Protein AF-0000000070597079 (afdb_homodimer)

Secondary structure (DSSP, 8-state):
------------------------------TT-EEEEEEEE-TTSPPPS--EEEEETTSBHHHHHHHHHHHHT--TTS--EEEEEEEE---TTSBHHHHHHHH-BTTBEEEEEESS----/------------------------------TT-EEEEEEEE-TTSPPPS--EEEEETTSBHHHHHHHHHHHHT--TTS--EEEEEEEE---TTSBHHHHHHHH-BTTBEEEEEESS----

Structure (mmCIF, N/CA/C/O backbone):
data_AF-0000000070597079-model_v1
#
loop_
_entity.id
_entity.type
_entity.pdbx_description
1 polymer 'Ubiquitin-like protein ATG12'
#
loop_
_atom_site.group_PDB
_atom_site.id
_atom_site.type_symbol
_atom_site.label_atom_id
_atom_site.label_alt_id
_atom_site.label_comp_id
_atom_site.label_asym_id
_atom_site.label_entity_id
_atom_site.label_seq_id
_atom_site.pdbx_PDB_ins_code
_atom_site.Cartn_x
_atom_site.Cartn_y
_atom_site.Cartn_z
_atom_site.occupancy
_atom_site.B_iso_or_equiv
_atom_site.auth_seq_id
_atom_site.auth_comp_id
_atom_site.auth_asym_id
_atom_site.auth_atom_id
_atom_site.pdbx_PDB_model_num
ATOM 1 N N . MET A 1 1 ? -95.062 18.562 -13.148 1 27.64 1 MET A N 1
ATOM 2 C CA . MET A 1 1 ? -94.125 19.625 -13.445 1 27.64 1 MET A CA 1
ATOM 3 C C . MET A 1 1 ? -92.75 19.297 -12.852 1 27.64 1 MET A C 1
ATOM 5 O O . MET A 1 1 ? -92.625 18.609 -11.836 1 27.64 1 MET A O 1
ATOM 9 N N . GLU A 1 2 ? -91.562 19.781 -13.492 1 24.94 2 GLU A N 1
ATOM 10 C CA . GLU A 1 2 ? -90.25 19.578 -14.062 1 24.94 2 GLU A CA 1
ATOM 11 C C . GLU A 1 2 ? -89.188 19.922 -13.055 1 24.94 2 GLU A C 1
ATOM 13 O O . GLU A 1 2 ? -88 19.984 -13.406 1 24.94 2 GLU A O 1
ATOM 18 N N . GLY A 1 3 ? -89.5 20.359 -11.906 1 28.56 3 GLY A N 1
ATOM 19 C CA . GLY A 1 3 ? -88.438 21.203 -11.352 1 28.56 3 GLY A CA 1
ATOM 20 C C . GLY A 1 3 ? -87.188 20.453 -11.102 1 28.56 3 GLY A C 1
ATOM 21 O O . GLY A 1 3 ? -87.062 19.703 -10.125 1 28.56 3 GLY A O 1
ATOM 22 N N . GLU A 1 4 ? -86.438 20.156 -12.266 1 26.33 4 GLU A N 1
ATOM 23 C CA . GLU A 1 4 ? -85.25 19.312 -12.461 1 26.33 4 GLU A CA 1
ATOM 24 C C . GLU A 1 4 ? -84.188 19.672 -11.477 1 26.33 4 GLU A C 1
ATOM 26 O O . GLU A 1 4 ? -84.25 20.656 -10.734 1 26.33 4 GLU A O 1
ATOM 31 N N . LYS A 1 5 ? -82.875 19.828 -12.086 1 26.52 5 LYS A N 1
ATOM 32 C CA . LYS A 1 5 ? -81.625 19.141 -12.094 1 26.52 5 LYS A CA 1
ATOM 33 C C . LYS A 1 5 ? -80.562 19.969 -11.383 1 26.52 5 LYS A C 1
ATOM 35 O O . LYS A 1 5 ? -79.75 20.672 -12.031 1 26.52 5 LYS A O 1
ATOM 40 N N . GLU A 1 6 ? -80.938 20.875 -10.391 1 28.42 6 GLU A N 1
ATOM 41 C CA . GLU A 1 6 ? -79.812 21.797 -10.148 1 28.42 6 GLU A CA 1
ATOM 42 C C . GLU A 1 6 ? -78.562 21.062 -9.797 1 28.42 6 GLU A C 1
ATOM 44 O O . GLU A 1 6 ? -78.562 20.203 -8.914 1 28.42 6 GLU A O 1
ATOM 49 N N . LYS A 1 7 ? -77.625 20.922 -10.82 1 29.69 7 LYS A N 1
ATOM 50 C CA . LYS A 1 7 ? -76.25 20.391 -10.969 1 29.69 7 LYS A CA 1
ATOM 51 C C . LYS A 1 7 ? -75.312 21 -9.922 1 29.69 7 LYS A C 1
ATOM 53 O O . LYS A 1 7 ? -75.062 22.203 -9.945 1 29.69 7 LYS A O 1
ATOM 58 N N . THR A 1 8 ? -75.5 20.734 -8.609 1 29.28 8 THR A N 1
ATOM 59 C CA . THR A 1 8 ? -74.625 21.25 -7.586 1 29.28 8 THR A CA 1
ATOM 60 C C . THR A 1 8 ? -73.125 20.938 -7.934 1 29.28 8 THR A C 1
ATOM 62 O O . THR A 1 8 ? -72.812 19.781 -8.164 1 29.28 8 THR A O 1
ATOM 65 N N . ALA A 1 9 ? -72.438 21.844 -8.719 1 31.06 9 ALA A N 1
ATOM 66 C CA . ALA A 1 9 ? -71.062 21.938 -9.109 1 31.06 9 ALA A CA 1
ATOM 67 C C . ALA A 1 9 ? -70.125 21.703 -7.91 1 31.06 9 ALA A C 1
ATOM 69 O O . ALA A 1 9 ? -70.188 22.438 -6.926 1 31.06 9 ALA A O 1
ATOM 70 N N . THR A 1 10 ? -70 20.375 -7.512 1 32.56 10 THR A N 1
ATOM 71 C CA . THR A 1 10 ? -69.062 19.906 -6.484 1 32.56 10 THR A CA 1
ATOM 72 C C . THR A 1 10 ? -67.688 20.531 -6.66 1 32.56 10 THR A C 1
ATOM 74 O O . THR A 1 10 ? -67.188 20.672 -7.785 1 32.56 10 THR A O 1
ATOM 77 N N . SER A 1 11 ? -67.375 21.625 -5.82 1 30.61 11 SER A N 1
ATOM 78 C CA . SER A 1 11 ? -66.125 22.391 -5.578 1 30.61 11 SER A CA 1
ATOM 79 C C . SER A 1 11 ? -64.938 21.469 -5.484 1 30.61 11 SER A C 1
ATOM 81 O O . SER A 1 11 ? -64.938 20.531 -4.68 1 30.61 11 SER A O 1
ATOM 83 N N . GLN A 1 12 ? -64.375 21.094 -6.707 1 30.73 12 GLN A N 1
ATOM 84 C CA . GLN A 1 12 ? -63.094 20.391 -6.879 1 30.73 12 GLN A CA 1
ATOM 85 C C . GLN A 1 12 ? -62.031 20.969 -5.973 1 30.73 12 GLN A C 1
ATOM 87 O O . GLN A 1 12 ? -61.719 22.156 -6.047 1 30.73 12 GLN A O 1
ATOM 92 N N . GLU A 1 13 ? -62.062 20.641 -4.633 1 28.98 13 GLU A N 1
ATOM 93 C CA . GLU A 1 13 ? -60.938 20.891 -3.719 1 28.98 13 GLU A CA 1
ATOM 94 C C . GLU A 1 13 ? -59.594 20.547 -4.367 1 28.98 13 GLU A C 1
ATOM 96 O O . GLU A 1 13 ? -59.438 19.453 -4.883 1 28.98 13 GLU A O 1
ATOM 101 N N . ASN A 1 14 ? -59 21.578 -5.012 1 30.12 14 ASN A N 1
ATOM 102 C CA . ASN A 1 14 ? -57.656 21.609 -5.562 1 30.12 14 ASN A CA 1
ATOM 103 C C . ASN A 1 14 ? -56.625 21 -4.594 1 30.12 14 ASN A C 1
ATOM 105 O O . ASN A 1 14 ? -56.469 21.5 -3.482 1 30.12 14 ASN A O 1
ATOM 109 N N . ALA A 1 15 ? -56.406 19.672 -4.566 1 29.89 15 ALA A N 1
ATOM 110 C CA . ALA A 1 15 ? -55.312 18.938 -3.975 1 29.89 15 ALA A CA 1
ATOM 111 C C . ALA A 1 15 ? -53.969 19.625 -4.246 1 29.89 15 ALA A C 1
ATOM 113 O O . ALA A 1 15 ? -53.5 19.672 -5.387 1 29.89 15 ALA A O 1
ATOM 114 N N . SER A 1 16 ? -53.875 20.938 -3.781 1 32.44 16 SER A N 1
ATOM 115 C CA . SER A 1 16 ? -52.531 21.562 -3.865 1 32.44 16 SER A CA 1
ATOM 116 C C . SER A 1 16 ? -51.438 20.609 -3.391 1 32.44 16 SER A C 1
ATOM 118 O O . SER A 1 16 ? -51.469 20.156 -2.244 1 32.44 16 SER A O 1
ATOM 120 N N . GLU A 1 17 ? -51.125 19.562 -4.207 1 34.22 17 GLU A N 1
ATOM 121 C CA . GLU A 1 17 ? -49.938 18.75 -4.035 1 34.22 17 GLU A CA 1
ATOM 122 C C . GLU A 1 17 ? -48.719 19.594 -3.625 1 34.22 17 GLU A C 1
ATOM 124 O O . GLU A 1 17 ? -48.344 20.516 -4.344 1 34.22 17 GLU A O 1
ATOM 129 N N . THR A 1 18 ? -48.594 19.953 -2.326 1 33.28 18 THR A N 1
ATOM 130 C CA . THR A 1 18 ? -47.406 20.5 -1.724 1 33.28 18 THR A CA 1
ATOM 131 C C . THR A 1 18 ? -46.156 19.797 -2.24 1 33.28 18 THR A C 1
ATOM 133 O O . THR A 1 18 ? -46.031 18.578 -2.096 1 33.28 18 THR A O 1
ATOM 136 N N . GLN A 1 19 ? -45.594 20.203 -3.447 1 36.75 19 GLN A N 1
ATOM 137 C CA . GLN A 1 19 ? -44.281 19.812 -3.91 1 36.75 19 GLN A CA 1
ATOM 138 C C . GLN A 1 19 ? -43.25 19.891 -2.779 1 36.75 19 GLN A C 1
ATOM 140 O O . GLN A 1 19 ? -43.062 20.953 -2.166 1 36.75 19 GLN A O 1
ATOM 145 N N . GLU A 1 20 ? -43.188 18.984 -1.855 1 33.16 20 GLU A N 1
ATOM 146 C CA . GLU A 1 20 ? -42.031 18.859 -0.99 1 33.16 20 GLU A CA 1
ATOM 147 C C . GLU A 1 20 ? -40.719 19.031 -1.776 1 33.16 20 GLU A C 1
ATOM 149 O O . GLU A 1 20 ? -40.438 18.281 -2.719 1 33.16 20 GLU A O 1
ATOM 154 N N . ASN A 1 21 ? -40.344 20.312 -2.094 1 36.75 21 ASN A N 1
ATOM 155 C CA . ASN A 1 21 ? -38.969 20.625 -2.502 1 36.75 21 ASN A CA 1
ATOM 156 C C . ASN A 1 21 ? -37.938 19.875 -1.654 1 36.75 21 ASN A C 1
ATOM 158 O O . ASN A 1 21 ? -37.812 20.141 -0.458 1 36.75 21 ASN A O 1
ATOM 162 N N . GLN A 1 22 ? -37.844 18.594 -1.769 1 35.31 22 GLN A N 1
ATOM 163 C CA . GLN A 1 22 ? -36.656 17.953 -1.245 1 35.31 22 GLN A CA 1
ATOM 164 C C . GLN A 1 22 ? -35.406 18.797 -1.554 1 35.31 22 GLN A C 1
ATOM 166 O O . GLN A 1 22 ? -35.125 19.078 -2.719 1 35.31 22 GLN A O 1
ATOM 171 N N . GLU A 1 23 ? -35.156 19.906 -0.867 1 36.62 23 GLU A N 1
ATOM 172 C CA . GLU A 1 23 ? -33.812 20.484 -0.838 1 36.62 23 GLU A CA 1
ATOM 173 C C . GLU A 1 23 ? -32.75 19.406 -0.911 1 36.62 23 GLU A C 1
ATOM 175 O O . GLU A 1 23 ? -32.656 18.562 -0.02 1 36.62 23 GLU A O 1
ATOM 180 N N . GLN A 1 24 ? -32.562 18.766 -1.968 1 38.62 24 GLN A N 1
ATOM 181 C CA . GLN A 1 24 ? -31.266 18.125 -2.154 1 38.62 24 GLN A CA 1
ATOM 182 C C . GLN A 1 24 ? -30.156 19.016 -1.619 1 38.62 24 GLN A C 1
ATOM 184 O O . GLN A 1 24 ? -29.969 20.141 -2.084 1 38.62 24 GLN A O 1
ATOM 189 N N . GLU A 1 25 ? -29.969 19.172 -0.308 1 37.38 25 GLU A N 1
ATOM 190 C CA . GLU A 1 25 ? -28.703 19.734 0.16 1 37.38 25 GLU A CA 1
ATOM 191 C C . GLU A 1 25 ? -27.562 19.422 -0.816 1 37.38 25 GLU A C 1
ATOM 193 O O . GLU A 1 25 ? -27.188 18.266 -0.996 1 37.38 25 GLU A O 1
ATOM 198 N N . ASN A 1 26 ? -27.547 19.953 -1.962 1 42.16 26 ASN A N 1
ATOM 199 C CA . ASN A 1 26 ? -26.312 20.078 -2.717 1 42.16 26 ASN A CA 1
ATOM 200 C C . ASN A 1 26 ? -25.109 20.234 -1.792 1 42.16 26 ASN A C 1
ATOM 202 O O . ASN A 1 26 ? -24.953 21.25 -1.114 1 42.16 26 ASN A O 1
ATOM 206 N N . LYS A 1 27 ? -24.781 19.266 -0.953 1 43.62 27 LYS A N 1
ATOM 207 C CA . LYS A 1 27 ? -23.453 19.219 -0.333 1 43.62 27 LYS A CA 1
ATOM 208 C C . LYS A 1 27 ? -22.391 19.797 -1.262 1 43.62 27 LYS A C 1
ATOM 210 O O . LYS A 1 27 ? -21.906 19.109 -2.164 1 43.62 27 LYS A O 1
ATOM 215 N N . HIS A 1 28 ? -22.625 20.875 -1.844 1 47.06 28 HIS A N 1
ATOM 216 C CA . HIS A 1 28 ? -21.453 21.594 -2.326 1 47.06 28 HIS A CA 1
ATOM 217 C C . HIS A 1 28 ? -20.297 21.531 -1.321 1 47.06 28 HIS A C 1
ATOM 219 O O . HIS A 1 28 ? -20.438 21.984 -0.183 1 47.06 28 HIS A O 1
ATOM 225 N N . THR A 1 29 ? -19.609 20.406 -1.193 1 54.25 29 THR A N 1
ATOM 226 C CA . THR A 1 29 ? -18.406 20.344 -0.389 1 54.25 29 THR A CA 1
ATOM 227 C C . THR A 1 29 ? -17.656 21.672 -0.417 1 54.25 29 THR A C 1
ATOM 229 O O . THR A 1 29 ? -17.172 22.094 -1.468 1 54.25 29 THR A O 1
ATOM 232 N N . SER A 1 30 ? -18.109 22.625 0.38 1 59.19 30 SER A N 1
ATOM 233 C CA . SER A 1 30 ? -17.484 23.938 0.557 1 59.19 30 SER A CA 1
ATOM 234 C C . SER A 1 30 ? -15.992 23.812 0.816 1 59.19 30 SER A C 1
ATOM 236 O O . SER A 1 30 ? -15.523 22.781 1.315 1 59.19 30 SER A O 1
ATOM 238 N N . ALA A 1 31 ? -15.203 24.656 0.152 1 62.91 31 ALA A N 1
ATOM 239 C CA . ALA A 1 31 ? -13.766 24.797 0.338 1 62.91 31 ALA A CA 1
ATOM 240 C C . ALA A 1 31 ? -13.391 24.719 1.815 1 62.91 31 ALA A C 1
ATOM 242 O O . ALA A 1 31 ? -12.266 24.344 2.156 1 62.91 31 ALA A O 1
ATOM 243 N N . LYS A 1 32 ? -14.422 24.828 2.617 1 77.38 32 LYS A N 1
ATOM 244 C CA . LYS A 1 32 ? -14.102 24.875 4.043 1 77.38 32 LYS A CA 1
ATOM 245 C C . LYS A 1 32 ? -14.367 23.531 4.711 1 77.38 32 LYS A C 1
ATOM 247 O O . LYS A 1 32 ? -14.148 23.375 5.914 1 77.38 32 LYS A O 1
ATOM 252 N N . GLN A 1 33 ? -14.812 22.547 3.93 1 90 33 GLN A N 1
ATOM 253 C CA . GLN A 1 33 ? -15.125 21.266 4.551 1 90 33 GLN A CA 1
ATOM 254 C C . GLN A 1 33 ? -13.852 20.531 4.941 1 90 33 GLN A C 1
ATOM 256 O O . GLN A 1 33 ? -12.906 20.438 4.148 1 90 33 GLN A O 1
ATOM 261 N N . LYS A 1 34 ? -13.8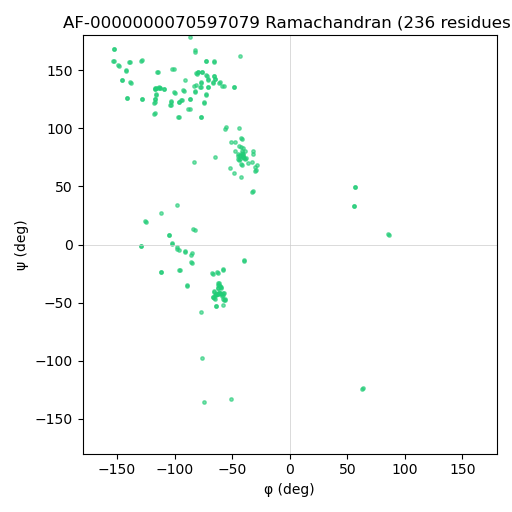12 20.078 6.254 1 97.81 34 LYS A N 1
ATOM 262 C CA . LYS A 1 34 ? -12.664 19.328 6.754 1 97.81 34 LYS A CA 1
ATOM 263 C C . LYS A 1 34 ? -12.75 17.859 6.348 1 97.81 34 LYS A C 1
ATOM 265 O O . LYS A 1 34 ? -13.844 17.344 6.113 1 97.81 34 LYS A O 1
ATOM 270 N N . ILE A 1 35 ? -11.695 17.344 6.156 1 98.44 35 ILE A N 1
ATOM 271 C CA . ILE A 1 35 ? -11.523 15.93 5.805 1 98.44 35 ILE A CA 1
ATOM 272 C C . ILE A 1 35 ? -10.906 15.18 6.984 1 98.44 35 ILE A C 1
ATOM 274 O O . ILE A 1 35 ? -9.938 15.641 7.586 1 98.44 35 ILE A O 1
ATOM 278 N N . ASP A 1 36 ? -11.5 14.039 7.25 1 98.5 36 ASP A N 1
ATOM 279 C CA . ASP A 1 36 ? -10.875 13.172 8.25 1 98.5 36 ASP A CA 1
ATOM 280 C C . ASP A 1 36 ? -9.625 12.492 7.688 1 98.5 36 ASP A C 1
ATOM 282 O O . ASP A 1 36 ? -9.711 11.75 6.711 1 98.5 36 ASP A O 1
ATOM 286 N N . VAL A 1 37 ? -8.492 12.742 8.367 1 98.69 37 VAL A N 1
ATOM 287 C CA . VAL A 1 37 ? -7.215 12.156 7.965 1 98.69 37 VAL A CA 1
ATOM 288 C C . VAL A 1 37 ? -6.695 11.242 9.07 1 98.69 37 VAL A C 1
ATOM 290 O O . VAL A 1 37 ? -6.59 11.656 10.227 1 98.69 37 VAL A O 1
ATOM 293 N N . LEU A 1 38 ? -6.496 10.023 8.656 1 98.44 38 LEU A N 1
ATOM 294 C CA . LEU A 1 38 ? -5.82 9.086 9.547 1 98.44 38 LEU A CA 1
ATOM 295 C C . LEU A 1 38 ? -4.324 9.047 9.258 1 98.44 38 LEU A C 1
ATOM 297 O O . LEU A 1 38 ? -3.91 8.82 8.117 1 98.44 38 LEU A O 1
ATOM 301 N N . LEU A 1 39 ? -3.518 9.281 10.242 1 98.38 39 LEU A N 1
ATOM 302 C CA . LEU A 1 39 ? -2.064 9.258 10.109 1 98.38 39 LEU A CA 1
ATOM 303 C C . LEU A 1 39 ? -1.49 7.973 10.703 1 98.38 39 LEU A C 1
ATOM 305 O O . LEU A 1 39 ? -1.692 7.684 11.883 1 98.38 39 LEU A O 1
ATOM 309 N N . LYS A 1 40 ? -0.802 7.23 9.797 1 97.56 40 LYS A N 1
ATOM 310 C CA . LYS A 1 40 ? -0.247 5.945 10.211 1 97.56 40 LYS A CA 1
ATOM 311 C C . LYS A 1 40 ? 1.275 5.945 10.109 1 97.56 40 LYS A C 1
ATOM 313 O O . LYS A 1 40 ? 1.831 6.223 9.047 1 97.56 40 LYS A O 1
ATOM 318 N N . ALA A 1 41 ? 1.885 5.605 11.234 1 96.81 41 ALA A N 1
ATOM 319 C CA . ALA A 1 41 ? 3.338 5.453 11.227 1 96.81 41 ALA A CA 1
ATOM 320 C C . ALA A 1 41 ? 3.746 4.125 10.594 1 96.81 41 ALA A C 1
ATOM 322 O O . ALA A 1 41 ? 3.09 3.102 10.805 1 96.81 41 ALA A O 1
ATOM 323 N N . THR A 1 42 ? 4.793 4.172 9.82 1 93.38 42 THR A N 1
ATOM 324 C CA . THR A 1 42 ? 5.387 2.949 9.289 1 93.38 42 THR A CA 1
ATOM 325 C C . THR A 1 42 ? 6.887 2.916 9.555 1 93.38 42 THR A C 1
ATOM 327 O O . THR A 1 42 ? 7.492 3.945 9.859 1 93.38 42 THR A O 1
ATOM 330 N N . GLY A 1 43 ? 7.41 1.635 9.531 1 88.5 43 GLY A N 1
ATOM 331 C CA . GLY A 1 43 ? 8.836 1.509 9.773 1 88.5 43 GLY A CA 1
ATOM 332 C C . GLY A 1 43 ? 9.25 1.963 11.164 1 88.5 43 GLY A C 1
ATOM 333 O O . GLY A 1 43 ? 8.688 1.51 12.164 1 88.5 43 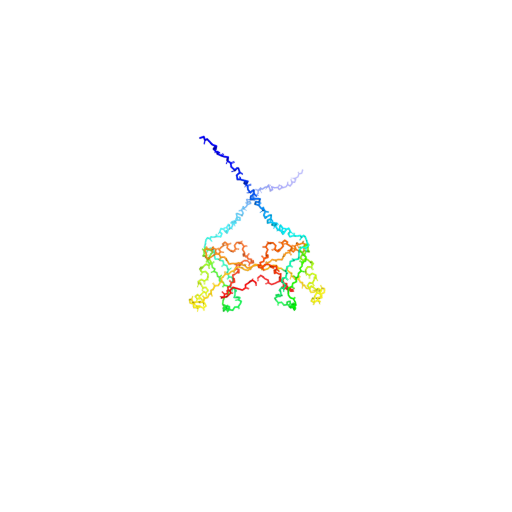GLY A O 1
ATOM 334 N N . ASP A 1 44 ? 10.258 2.992 11.125 1 90.75 44 ASP A N 1
ATOM 335 C CA . ASP A 1 44 ? 10.859 3.383 12.398 1 90.75 44 ASP A CA 1
ATOM 336 C C . ASP A 1 44 ? 10.312 4.727 12.867 1 90.75 44 ASP A C 1
ATOM 338 O O . ASP A 1 44 ? 10.828 5.312 13.828 1 90.75 44 ASP A O 1
ATOM 342 N N . ALA A 1 45 ? 9.367 5.242 12.258 1 96.12 45 ALA A N 1
ATOM 343 C CA . ALA A 1 45 ? 8.82 6.535 12.664 1 96.12 45 ALA A CA 1
ATOM 344 C C . ALA A 1 45 ? 8.062 6.422 13.977 1 96.12 45 ALA A C 1
ATOM 346 O O . ALA A 1 45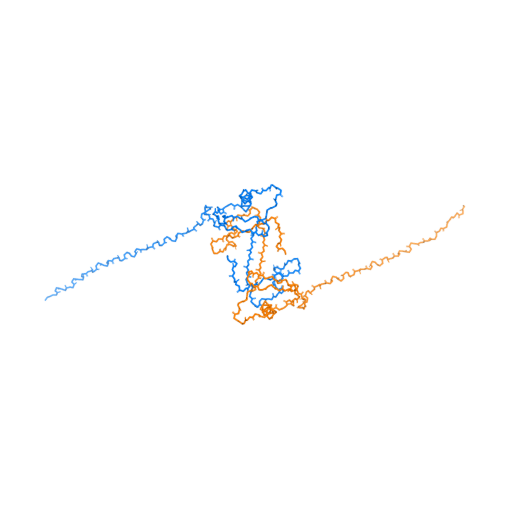 ? 7.375 5.426 14.219 1 96.12 45 ALA A O 1
ATOM 347 N N . PRO A 1 46 ? 8.172 7.426 14.852 1 97.12 46 PRO A N 1
ATOM 348 C CA . PRO A 1 46 ? 7.375 7.41 16.078 1 97.12 46 PRO A CA 1
ATOM 349 C C . PRO A 1 46 ? 5.875 7.414 15.805 1 97.12 46 PRO A C 1
ATOM 351 O O . PRO A 1 46 ? 5.406 8.148 14.93 1 97.12 46 PRO A O 1
ATOM 354 N N . ILE A 1 47 ? 5.109 6.652 16.531 1 96.94 47 ILE A N 1
ATOM 355 C CA . ILE A 1 47 ? 3.66 6.551 16.375 1 96.94 47 ILE A CA 1
ATOM 356 C C . ILE A 1 47 ? 2.98 7.703 17.109 1 96.94 47 ILE A C 1
ATOM 358 O O . ILE A 1 47 ? 3.277 7.965 18.281 1 96.94 47 ILE A O 1
ATOM 362 N N . MET A 1 48 ? 2.139 8.336 16.531 1 97.88 48 MET A N 1
ATOM 363 C CA . MET A 1 48 ? 1.341 9.391 17.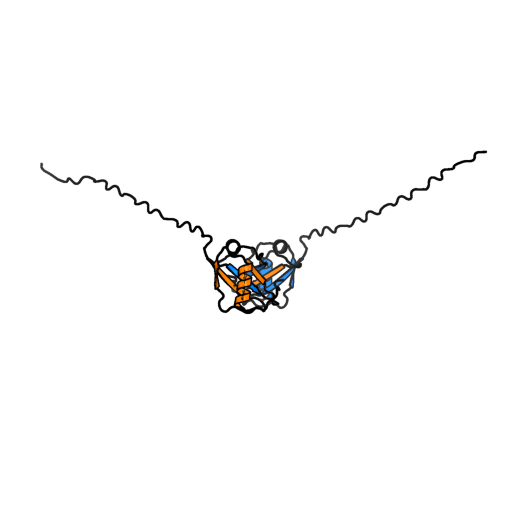141 1 97.88 48 MET A CA 1
ATOM 364 C C . MET A 1 48 ? 0.244 8.797 18.016 1 97.88 48 MET A C 1
ATOM 366 O O . MET A 1 48 ? -0.441 7.855 17.625 1 97.88 48 MET A O 1
ATOM 370 N N . LYS A 1 49 ? 0.064 9.336 19.172 1 97 49 LYS A N 1
ATOM 371 C CA . LYS A 1 49 ? -1.011 8.891 20.062 1 97 49 LYS A CA 1
ATOM 372 C C . LYS A 1 49 ? -2.379 9.172 19.438 1 97 49 LYS A C 1
ATOM 374 O O . LYS A 1 49 ? -3.242 8.297 19.406 1 97 49 LYS A O 1
ATOM 379 N N . LYS A 1 50 ? -2.576 10.406 19.047 1 97.88 50 LYS A N 1
ATOM 380 C CA . LYS A 1 50 ? -3.746 10.75 18.25 1 97.88 50 LYS A CA 1
ATOM 381 C C . LYS A 1 50 ? -3.479 10.531 16.766 1 97.88 50 LYS A C 1
ATOM 383 O O . LYS A 1 50 ? -2.549 11.117 16.203 1 97.88 50 LYS A O 1
ATOM 388 N N . LYS A 1 51 ? -4.371 9.727 16.156 1 97.88 51 LYS A N 1
ATOM 389 C CA . LYS A 1 51 ? -4.07 9.352 14.773 1 97.88 51 LYS A CA 1
ATOM 390 C C . LYS A 1 51 ? -5.062 9.984 13.805 1 97.88 51 LYS A C 1
ATOM 392 O O . LYS A 1 51 ? -4.812 10.055 12.602 1 97.88 51 LYS A O 1
ATOM 397 N N . LYS A 1 52 ? -6.211 10.328 14.242 1 98.25 52 LYS A N 1
ATOM 398 C CA . LYS A 1 52 ? -7.242 10.898 13.383 1 98.25 52 LYS A CA 1
ATOM 399 C C . LYS A 1 52 ? -7.297 12.414 13.531 1 98.25 52 LYS A C 1
ATOM 401 O O . LYS A 1 52 ? -7.367 12.938 14.648 1 98.25 52 LYS A O 1
ATOM 406 N N . TRP A 1 53 ? -7.305 13.102 12.484 1 98.62 53 TRP A N 1
ATOM 407 C CA . TRP A 1 53 ? -7.273 14.555 12.469 1 98.62 53 TRP A CA 1
ATOM 408 C C . TRP A 1 53 ? -8.234 15.109 11.414 1 98.62 53 TRP A C 1
ATOM 410 O O . TRP A 1 53 ? -8.328 14.57 10.312 1 98.62 53 TRP A O 1
ATOM 420 N N . ALA A 1 54 ? -8.922 16.141 11.688 1 98.38 54 ALA A N 1
ATOM 421 C CA . ALA A 1 54 ? -9.703 16.891 10.703 1 98.38 54 ALA A CA 1
ATOM 422 C C . ALA A 1 54 ? -8.852 17.969 10.031 1 98.38 54 ALA A C 1
ATOM 424 O O . ALA A 1 54 ? -8.406 18.906 10.688 1 98.38 54 ALA A O 1
ATOM 425 N N . VAL A 1 55 ? -8.711 17.781 8.812 1 98.69 55 VAL A N 1
ATOM 426 C CA . VAL A 1 55 ? -7.844 18.688 8.07 1 98.69 55 VAL A CA 1
ATOM 427 C C . VAL A 1 55 ? -8.656 19.453 7.027 1 98.69 55 VAL A C 1
ATOM 429 O O . VAL A 1 55 ? -9.477 18.859 6.32 1 98.69 55 VAL A O 1
ATOM 432 N N . GLU A 1 56 ? -8.43 20.75 6.98 1 98.25 56 GLU A N 1
ATOM 433 C CA . GLU A 1 56 ? -9.062 21.516 5.91 1 98.25 56 GLU A CA 1
ATOM 434 C C . GLU A 1 56 ? -8.664 20.969 4.539 1 98.25 56 GLU A C 1
ATOM 436 O O . GLU A 1 56 ? -7.48 20.781 4.262 1 98.25 56 GLU A O 1
ATOM 441 N N . GLY A 1 57 ? -9.617 20.844 3.654 1 98.25 57 GLY A N 1
ATOM 442 C CA . GLY A 1 57 ? -9.398 20.203 2.371 1 98.25 57 GLY A CA 1
ATOM 443 C C . GLY A 1 57 ? -8.461 20.969 1.461 1 98.25 57 GLY A C 1
ATOM 444 O O . GLY A 1 57 ? -7.766 20.391 0.633 1 98.25 57 GLY A O 1
ATOM 445 N N . GLU A 1 58 ? -8.398 22.266 1.684 1 98.31 58 GLU A N 1
ATOM 446 C CA . GLU A 1 58 ? -7.625 23.125 0.788 1 98.31 58 GLU A CA 1
ATOM 447 C C . GLU A 1 58 ? -6.156 23.156 1.193 1 98.31 58 GLU A C 1
ATOM 449 O O . GLU A 1 58 ? -5.316 23.672 0.454 1 98.31 58 GLU A O 1
ATOM 454 N N . LYS A 1 59 ? -5.8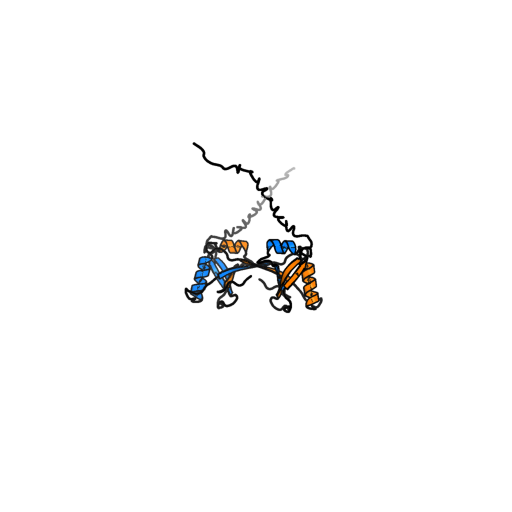12 22.594 2.266 1 98.5 59 LYS A N 1
ATOM 455 C CA . LYS A 1 59 ? -4.418 22.562 2.697 1 98.5 59 LYS A CA 1
ATOM 456 C C . LYS A 1 59 ? -3.602 21.594 1.851 1 98.5 59 LYS A C 1
ATOM 458 O O . LYS A 1 59 ? -4.121 20.562 1.396 1 98.5 59 LYS A O 1
ATOM 463 N N . PRO A 1 60 ? -2.34 21.859 1.57 1 98.88 60 PRO A N 1
ATOM 464 C CA . PRO A 1 60 ? -1.48 20.938 0.816 1 98.88 60 PRO A CA 1
ATOM 465 C C . PRO A 1 60 ? -0.881 19.844 1.688 1 98.88 60 PRO A C 1
ATOM 467 O O . PRO A 1 60 ? -0.82 19.984 2.912 1 98.88 60 PRO A O 1
ATOM 470 N N . VAL A 1 61 ? -0.323 18.797 1.069 1 98.88 61 VAL A N 1
ATOM 471 C CA . VAL A 1 61 ? 0.334 17.688 1.741 1 98.88 61 VAL A CA 1
ATOM 472 C C . VAL A 1 61 ? 1.537 18.188 2.531 1 98.88 61 VAL A C 1
ATOM 474 O O . VAL A 1 61 ? 1.835 17.688 3.615 1 98.88 61 VAL A O 1
ATOM 477 N N . GLY A 1 62 ? 2.193 19.188 1.997 1 98.81 62 GLY A N 1
ATOM 478 C CA . GLY A 1 62 ? 3.324 19.766 2.707 1 98.81 62 GLY A CA 1
ATOM 479 C C . GLY A 1 62 ? 2.953 20.328 4.066 1 98.81 62 GLY A C 1
ATOM 480 O O . GLY A 1 62 ? 3.758 20.281 5 1 98.81 62 GLY A O 1
ATOM 481 N N . TRP A 1 63 ? 1.775 20.906 4.164 1 98.81 63 TRP A N 1
ATOM 482 C CA . TRP A 1 63 ? 1.295 21.391 5.453 1 98.81 63 TRP A CA 1
ATOM 483 C C . TRP A 1 63 ? 1.152 20.25 6.449 1 98.81 63 TRP A C 1
ATOM 485 O O . TRP A 1 63 ? 1.519 20.391 7.621 1 98.81 63 TRP A O 1
ATOM 495 N N . VAL A 1 64 ? 0.638 19.125 5.98 1 98.88 64 VAL A N 1
ATOM 496 C CA . VAL A 1 64 ? 0.485 17.953 6.84 1 98.88 64 VAL A CA 1
ATOM 497 C C . VAL A 1 64 ? 1.857 17.453 7.289 1 98.88 64 VAL A C 1
ATOM 499 O O . VAL A 1 64 ? 2.045 17.109 8.453 1 98.88 64 VAL A O 1
ATOM 502 N N . ALA A 1 65 ? 2.771 17.406 6.402 1 98.75 65 ALA A N 1
ATOM 503 C CA . ALA A 1 65 ? 4.121 16.969 6.738 1 98.75 65 ALA A CA 1
ATOM 504 C C . ALA A 1 65 ? 4.73 17.844 7.824 1 98.75 65 ALA A C 1
ATOM 506 O O . ALA A 1 65 ? 5.316 17.344 8.789 1 98.75 65 ALA A O 1
ATOM 507 N N . GLU A 1 66 ? 4.555 19.141 7.691 1 98.69 66 GLU A N 1
ATOM 508 C CA . GLU A 1 66 ? 5.066 20.062 8.703 1 98.69 66 GLU A CA 1
ATOM 509 C C . GLU A 1 66 ? 4.348 19.875 10.031 1 98.69 66 GLU A C 1
ATOM 511 O O . GLU A 1 66 ? 4.969 19.953 11.094 1 98.69 66 GLU A O 1
ATOM 516 N N . PHE A 1 67 ? 3.092 19.688 9.938 1 98.81 67 PHE A N 1
ATOM 517 C CA . PHE A 1 67 ? 2.297 19.422 11.133 1 98.81 67 PHE A CA 1
ATOM 518 C C . PHE A 1 67 ? 2.838 18.203 11.875 1 98.81 67 PHE A C 1
ATOM 520 O O . PHE A 1 67 ? 3.039 18.266 13.094 1 98.81 67 PHE A O 1
ATOM 527 N N . ILE A 1 68 ? 3.105 17.125 11.164 1 98.81 68 ILE A N 1
ATOM 528 C CA . ILE A 1 68 ? 3.621 15.898 11.766 1 98.81 68 ILE A CA 1
ATOM 529 C C . ILE A 1 68 ? 4.984 16.156 12.398 1 98.81 68 ILE A C 1
ATOM 531 O O . ILE A 1 68 ? 5.25 15.727 13.516 1 98.81 68 ILE A O 1
ATOM 535 N N . ARG A 1 69 ? 5.77 16.891 11.672 1 98.62 69 ARG A N 1
ATOM 536 C CA . ARG A 1 69 ? 7.094 17.234 12.188 1 98.62 69 ARG A CA 1
ATOM 537 C C . ARG A 1 69 ? 6.996 17.953 13.531 1 98.62 69 ARG A C 1
ATOM 539 O O . ARG A 1 69 ? 7.695 17.609 14.484 1 98.62 69 ARG A O 1
ATOM 546 N N . ARG A 1 70 ? 6.137 18.922 13.57 1 98.44 70 ARG A N 1
ATOM 547 C CA . ARG A 1 70 ? 5.961 19.719 14.781 1 98.44 70 ARG A CA 1
ATOM 548 C C . ARG A 1 70 ? 5.363 18.875 15.906 1 98.44 70 ARG A C 1
ATOM 550 O O . ARG A 1 70 ? 5.824 18.922 17.047 1 98.44 70 ARG A O 1
ATOM 557 N N . TYR A 1 71 ? 4.359 18.109 15.578 1 98.38 71 TYR A N 1
ATOM 558 C CA . TYR A 1 71 ? 3.648 17.297 16.562 1 98.38 71 TYR A CA 1
ATOM 559 C C . TYR A 1 71 ? 4.586 16.297 17.219 1 98.38 71 TYR A C 1
ATOM 561 O O . TYR A 1 71 ? 4.516 16.078 18.438 1 98.38 71 TYR A O 1
ATOM 569 N N . LEU A 1 72 ? 5.551 15.727 16.438 1 98.31 72 LEU A N 1
ATOM 570 C CA . LEU A 1 72 ? 6.445 14.68 16.922 1 98.31 72 LEU A CA 1
ATOM 571 C C . LEU A 1 72 ? 7.773 15.273 17.391 1 98.31 72 LEU A C 1
ATOM 573 O O . LEU A 1 72 ? 8.648 14.547 17.875 1 98.31 72 LEU A O 1
ATOM 577 N N . LYS A 1 73 ? 7.891 16.547 17.188 1 98 73 LYS A N 1
ATOM 578 C CA . LYS A 1 73 ? 9.094 17.266 17.594 1 98 73 LYS A CA 1
ATOM 579 C C . LYS A 1 73 ? 10.336 16.656 16.953 1 98 73 LYS A C 1
ATOM 581 O O . LYS A 1 73 ? 11.328 16.391 17.641 1 98 73 LYS A O 1
ATOM 586 N N . LEU A 1 74 ? 10.25 16.469 15.703 1 97.94 74 LEU A N 1
ATOM 587 C CA . LEU A 1 74 ? 11.391 15.922 14.969 1 97.94 74 LEU A CA 1
ATOM 588 C C . LEU A 1 74 ? 12.461 16.984 14.766 1 97.94 74 LEU A C 1
ATOM 590 O O . LEU A 1 74 ? 12.148 18.156 14.523 1 97.94 74 LEU A O 1
ATOM 594 N N . GLU A 1 75 ? 13.609 16.5 14.75 1 97.12 75 GLU A N 1
ATOM 595 C CA . GLU A 1 75 ? 14.719 17.406 14.469 1 97.12 75 GLU A CA 1
ATOM 596 C C . GLU A 1 75 ? 14.742 17.812 13 1 97.12 75 GLU A C 1
ATOM 598 O O . GLU A 1 75 ? 14.258 17.078 12.141 1 97.12 75 GLU A O 1
ATOM 603 N N . ALA A 1 76 ? 15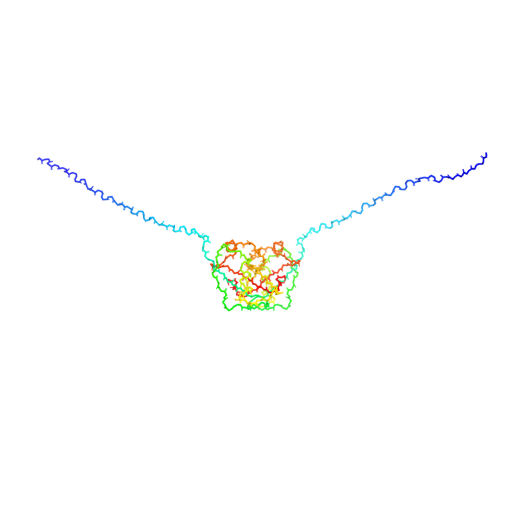.391 18.953 12.719 1 95 76 ALA A N 1
ATOM 604 C CA . ALA A 1 76 ? 15.492 19.484 11.359 1 95 76 ALA A CA 1
ATOM 605 C C . ALA A 1 76 ? 16.25 18.516 10.453 1 95 76 ALA A C 1
ATOM 607 O O . ALA A 1 76 ? 16 18.453 9.25 1 95 76 ALA A O 1
ATOM 608 N N . SER A 1 77 ? 17.109 17.672 11.078 1 96.75 77 SER A N 1
ATOM 609 C CA . SER A 1 77 ? 17.938 16.75 10.305 1 96.75 77 SER A CA 1
ATOM 610 C C . SER A 1 77 ? 17.172 15.461 9.992 1 96.75 77 SER A C 1
ATOM 612 O O . SER A 1 77 ? 17.594 14.672 9.148 1 96.75 77 SER A O 1
ATOM 614 N N . ASP A 1 78 ? 16.078 15.328 10.766 1 97 78 ASP A N 1
ATOM 615 C CA . ASP A 1 78 ? 15.305 14.117 10.523 1 97 78 ASP A CA 1
ATOM 616 C C . ASP A 1 78 ? 14.586 14.188 9.18 1 97 78 ASP A C 1
ATOM 618 O O . ASP A 1 78 ? 14.039 15.227 8.82 1 97 78 ASP A O 1
ATOM 622 N N . SER A 1 79 ? 14.656 13.086 8.445 1 96.56 79 SER A N 1
ATOM 623 C CA . SER A 1 79 ? 13.797 12.977 7.27 1 96.56 79 SER A CA 1
ATOM 624 C C . SER A 1 79 ? 12.375 12.578 7.664 1 96.56 79 SER A C 1
ATOM 626 O O . SER A 1 79 ? 12.164 11.992 8.727 1 96.56 79 SER A O 1
ATOM 628 N N . LEU A 1 80 ? 11.461 13.078 6.867 1 97.56 80 LEU A N 1
ATOM 629 C CA . LEU A 1 80 ? 10.07 12.672 7.008 1 97.56 80 LEU A CA 1
ATOM 630 C C . LEU A 1 80 ? 9.406 12.516 5.641 1 97.56 80 LEU A C 1
ATOM 632 O O . LEU A 1 80 ? 9.453 13.438 4.816 1 97.56 80 LEU A O 1
ATOM 636 N N . PHE A 1 81 ? 8.82 11.344 5.41 1 97.25 81 PHE A N 1
ATOM 637 C CA . PHE A 1 81 ? 8.102 11.031 4.18 1 97.25 81 PHE A CA 1
ATOM 638 C C . PHE A 1 81 ? 6.625 10.781 4.461 1 97.25 81 PHE A C 1
ATOM 640 O O . PHE A 1 81 ? 6.281 10.047 5.387 1 97.25 81 PHE A O 1
ATOM 647 N N . VAL A 1 82 ? 5.844 11.469 3.699 1 97.94 82 VAL A N 1
ATOM 648 C CA . VAL 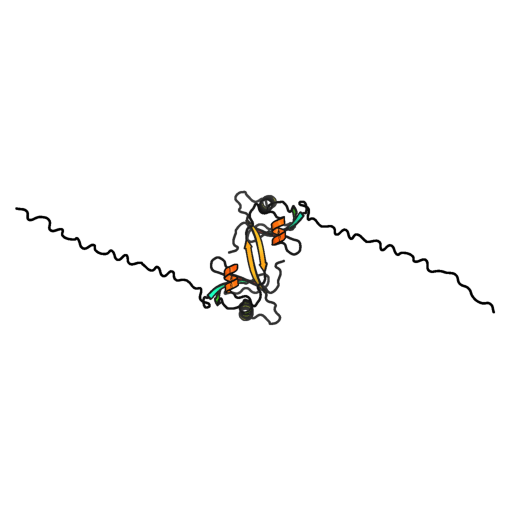A 1 82 ? 4.402 11.25 3.736 1 97.94 82 VAL A CA 1
ATOM 649 C C . VAL A 1 82 ? 3.938 10.641 2.416 1 97.94 82 VAL A C 1
ATOM 651 O O . VAL A 1 82 ? 4.324 11.102 1.341 1 97.94 82 VAL A O 1
ATOM 654 N N . TYR A 1 83 ? 3.088 9.602 2.496 1 97.44 83 TYR A N 1
ATOM 655 C CA . TYR A 1 83 ? 2.74 8.914 1.258 1 97.44 83 TYR A CA 1
ATOM 656 C C . TYR A 1 83 ? 1.365 8.266 1.362 1 97.44 83 TYR A C 1
ATOM 658 O O . TYR A 1 83 ? 0.838 8.086 2.463 1 97.44 83 TYR A O 1
ATOM 666 N N . VAL A 1 84 ? 0.746 8.008 0.262 1 97.19 84 VAL A N 1
ATOM 667 C CA . VAL A 1 84 ? -0.476 7.219 0.143 1 97.19 84 VAL A CA 1
ATOM 668 C C . VAL A 1 84 ? -0.122 5.758 -0.116 1 97.19 84 VAL A C 1
ATOM 670 O O . VAL A 1 84 ? 0.781 5.461 -0.902 1 97.19 84 VAL A O 1
ATOM 673 N N . ASN A 1 85 ? -0.69 4.898 0.559 1 94.88 85 ASN A N 1
ATOM 674 C CA . ASN A 1 85 ? -0.574 3.457 0.362 1 94.88 85 ASN A CA 1
ATOM 675 C C . ASN A 1 85 ? -1.918 2.832 -0.004 1 94.88 85 ASN A C 1
ATOM 677 O O . ASN A 1 85 ? -2.838 2.805 0.815 1 94.88 85 ASN A O 1
ATOM 681 N N . GLN A 1 86 ? -1.979 2.354 -1.188 1 91.38 86 GLN A N 1
ATOM 682 C CA . GLN A 1 86 ? -3.24 1.791 -1.663 1 91.38 86 GLN A CA 1
ATOM 683 C C . GLN A 1 86 ? -3.098 0.302 -1.965 1 91.38 86 GLN A C 1
ATOM 685 O O . GLN A 1 86 ? -2.104 -0.126 -2.555 1 91.38 86 GLN A O 1
ATOM 690 N N . SER A 1 87 ? -4.102 -0.395 -1.483 1 93.12 87 SER A N 1
ATOM 691 C CA . SER A 1 87 ? -4.168 -1.814 -1.814 1 93.12 87 SER A CA 1
ATOM 692 C C . SER A 1 87 ? -5.395 -2.129 -2.666 1 93.12 87 SER A C 1
ATOM 694 O O . SER A 1 87 ? -6.434 -1.481 -2.529 1 93.12 87 SER A O 1
ATOM 696 N N . PHE A 1 88 ? -5.258 -3.117 -3.533 1 93.75 88 PHE A N 1
ATOM 697 C CA . PHE A 1 88 ? -6.414 -3.637 -4.254 1 93.75 88 PHE A CA 1
ATOM 698 C C . PHE A 1 88 ? -6.234 -5.117 -4.566 1 93.75 88 PHE A C 1
ATOM 700 O O . PHE A 1 88 ? -5.105 -5.609 -4.652 1 93.75 88 PHE A O 1
ATOM 707 N N . ALA A 1 89 ? -7.266 -5.809 -4.723 1 96.19 89 ALA A N 1
ATOM 708 C CA . ALA A 1 89 ? -7.27 -7.219 -5.102 1 96.19 89 ALA A CA 1
ATOM 709 C C . ALA A 1 89 ? -7.477 -7.383 -6.605 1 96.19 89 ALA A C 1
ATOM 711 O O . ALA A 1 89 ? -8.555 -7.086 -7.125 1 96.19 89 ALA A O 1
ATOM 712 N N . PRO A 1 90 ? -6.395 -7.812 -7.277 1 97.69 90 PRO A N 1
ATOM 713 C CA . PRO A 1 90 ? -6.648 -8.094 -8.695 1 97.69 90 PRO A CA 1
ATOM 714 C C . PRO A 1 90 ? -7.605 -9.273 -8.891 1 97.69 90 PRO A C 1
ATOM 716 O O . PRO A 1 90 ? -7.703 -10.148 -8.031 1 97.69 90 PRO A O 1
ATOM 719 N N . SER A 1 91 ? -8.227 -9.305 -10.039 1 98.31 91 SER A N 1
ATOM 720 C CA . SER A 1 91 ? -9.094 -10.43 -10.383 1 98.31 91 SER A CA 1
ATOM 721 C C . SER A 1 91 ? -8.289 -11.719 -10.516 1 98.31 91 SER A C 1
ATOM 723 O O . SER A 1 91 ? -7.168 -11.711 -11.031 1 98.31 91 SER A O 1
ATOM 725 N N . PRO A 1 92 ? -8.883 -12.812 -10.062 1 98.5 92 PRO A N 1
ATOM 726 C CA . PRO A 1 92 ? -8.18 -14.094 -10.172 1 98.5 92 PRO A CA 1
ATOM 727 C C . PRO A 1 92 ? -7.809 -14.445 -11.609 1 98.5 92 PRO A C 1
ATOM 729 O O . PRO A 1 92 ? -6.91 -15.258 -11.836 1 98.5 92 PRO A O 1
ATOM 732 N N . ASP A 1 93 ? -8.492 -13.852 -12.617 1 98.75 93 ASP A N 1
ATOM 733 C CA . ASP A 1 93 ? -8.227 -14.164 -14.016 1 98.75 93 ASP A CA 1
ATOM 734 C C . ASP A 1 93 ? -7.176 -13.227 -14.602 1 98.75 93 ASP A C 1
ATOM 736 O O . ASP A 1 93 ? -6.746 -13.398 -15.742 1 98.75 93 ASP A O 1
ATOM 740 N N . GLN A 1 94 ? -6.762 -12.25 -13.875 1 98.62 94 GLN A N 1
ATOM 741 C CA . GLN A 1 94 ? -5.766 -11.305 -14.375 1 98.62 94 GLN A CA 1
ATOM 742 C C . GLN A 1 94 ? -4.414 -11.992 -14.57 1 98.62 94 GLN A C 1
ATOM 744 O O . GLN A 1 94 ? -3.965 -12.75 -13.711 1 98.62 94 GLN A O 1
ATOM 749 N N . ILE A 1 95 ? -3.785 -11.641 -15.633 1 98.75 95 ILE A N 1
ATOM 750 C CA . ILE A 1 95 ? -2.52 -12.242 -16.047 1 98.75 95 ILE A CA 1
ATOM 751 C C . ILE A 1 95 ? -1.366 -11.57 -15.297 1 98.75 95 ILE A C 1
ATOM 753 O O . ILE A 1 95 ? -1.312 -10.344 -15.211 1 98.75 95 ILE A O 1
ATOM 757 N N . ILE A 1 96 ? -0.357 -12.344 -14.766 1 98.81 96 ILE A N 1
ATOM 758 C CA . ILE A 1 96 ? 0.754 -11.867 -13.953 1 98.81 96 ILE A CA 1
ATOM 759 C C . ILE A 1 96 ? 1.568 -10.836 -14.742 1 98.81 96 ILE A C 1
ATOM 761 O O . ILE A 1 96 ? 1.973 -9.805 -14.195 1 98.81 96 ILE A O 1
ATOM 765 N N . ARG A 1 97 ? 1.799 -11.125 -16 1 98.38 97 ARG A N 1
ATOM 766 C CA . ARG A 1 97 ? 2.572 -10.203 -16.828 1 98.38 97 ARG A CA 1
ATOM 767 C C . ARG A 1 97 ? 1.936 -8.82 -16.844 1 98.38 97 ARG A C 1
ATOM 769 O O . ARG A 1 97 ? 2.635 -7.805 -16.75 1 98.38 97 ARG A O 1
ATOM 776 N N . ASN A 1 98 ? 0.596 -8.797 -16.953 1 98.12 98 ASN A N 1
ATOM 777 C CA . ASN A 1 98 ? -0.092 -7.508 -16.969 1 98.12 98 ASN A CA 1
ATOM 778 C C . ASN A 1 98 ? 0.089 -6.766 -15.641 1 98.12 98 ASN A C 1
ATOM 780 O O . ASN A 1 98 ? 0.321 -5.555 -15.633 1 98.12 98 ASN A O 1
ATOM 784 N N . LEU A 1 99 ? -0.032 -7.52 -14.516 1 98.38 99 LEU A N 1
ATOM 785 C CA . LEU A 1 99 ? 0.183 -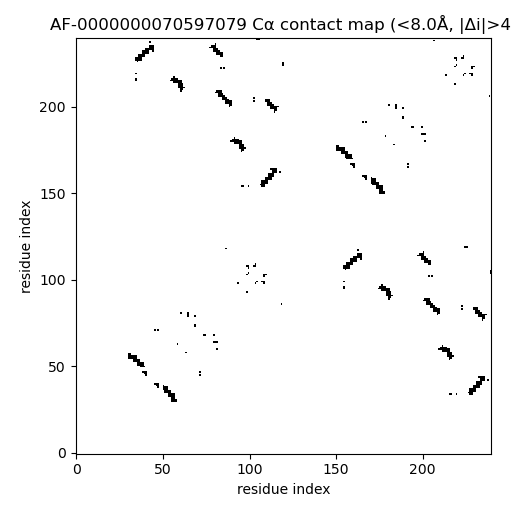6.898 -13.219 1 98.38 99 LEU A CA 1
ATOM 786 C C . LEU A 1 99 ? 1.607 -6.371 -13.094 1 98.38 99 LEU A C 1
ATOM 788 O O . LEU A 1 99 ? 1.824 -5.27 -12.578 1 98.38 99 LEU A O 1
ATOM 792 N N . TYR A 1 100 ? 2.545 -7.082 -13.633 1 97.88 100 TYR A N 1
ATOM 793 C CA . TYR A 1 100 ? 3.943 -6.672 -13.594 1 97.88 100 TYR A CA 1
ATOM 794 C C . TYR A 1 100 ? 4.156 -5.387 -14.383 1 97.88 100 TYR A C 1
ATOM 796 O O . TYR A 1 100 ? 4.859 -4.48 -13.93 1 97.88 100 TYR A O 1
ATOM 804 N N . GLU A 1 101 ? 3.623 -5.332 -15.539 1 97.31 101 GLU A N 1
ATOM 805 C CA . GLU A 1 101 ? 3.787 -4.16 -16.391 1 97.31 101 GLU A CA 1
ATOM 806 C C . GLU A 1 101 ? 3.191 -2.914 -15.742 1 97.31 101 GLU A C 1
ATOM 808 O O . GLU A 1 101 ? 3.684 -1.803 -15.953 1 97.31 101 GLU A O 1
ATOM 813 N N . CYS A 1 102 ? 2.109 -2.986 -14.961 1 95.62 102 CYS A N 1
ATOM 814 C CA . CYS A 1 102 ? 1.439 -1.849 -14.344 1 95.62 102 CYS A CA 1
ATOM 815 C C . CYS A 1 102 ? 2.039 -1.537 -12.977 1 95.62 102 CYS A C 1
ATOM 817 O O . CYS A 1 102 ? 2.201 -0.37 -12.617 1 95.62 102 CYS A O 1
ATOM 819 N N . PHE A 1 103 ? 2.441 -2.568 -12.266 1 95.44 103 PHE A N 1
ATOM 820 C CA . PHE A 1 103 ? 2.729 -2.354 -10.852 1 95.44 103 PHE A CA 1
ATOM 821 C C . PHE A 1 103 ? 4.105 -2.898 -10.492 1 95.44 103 PHE A C 1
ATOM 823 O O . PHE A 1 103 ? 4.531 -2.807 -9.344 1 95.44 103 PHE A O 1
ATOM 830 N N . GLY A 1 104 ? 4.75 -3.445 -11.375 1 95.94 104 GLY A N 1
ATOM 831 C CA . GLY A 1 104 ? 6.102 -3.91 -11.102 1 95.94 104 GLY A CA 1
ATOM 832 C C . GLY A 1 104 ? 7.074 -2.781 -10.82 1 95.94 104 GLY A C 1
ATOM 833 O O . GLY A 1 104 ? 6.938 -1.685 -11.367 1 95.94 104 GLY A O 1
ATOM 834 N N . SER A 1 105 ? 7.973 -3.045 -9.961 1 91.44 105 SER A N 1
ATOM 835 C CA . SER A 1 105 ? 9.008 -2.072 -9.625 1 91.44 105 SER A CA 1
ATOM 836 C C . SER A 1 105 ? 10.336 -2.76 -9.312 1 91.44 105 SER A C 1
ATOM 838 O O . SER A 1 105 ? 10.359 -3.82 -8.688 1 91.44 105 SER A O 1
ATOM 840 N N . ASP A 1 106 ? 11.43 -2.117 -9.766 1 92.31 106 ASP A N 1
ATOM 841 C CA . ASP A 1 106 ? 12.766 -2.625 -9.5 1 92.31 106 ASP A CA 1
ATOM 842 C C . ASP A 1 106 ? 12.914 -4.066 -9.984 1 92.31 106 ASP A C 1
ATOM 844 O O . ASP A 1 106 ? 13.438 -4.918 -9.258 1 92.31 106 ASP A O 1
ATOM 848 N N . GLY A 1 107 ? 12.242 -4.469 -11.086 1 94.19 107 GLY A N 1
ATOM 849 C CA . GLY A 1 107 ? 12.422 -5.738 -11.773 1 94.19 107 GLY A CA 1
ATOM 850 C C . GLY A 1 107 ? 11.602 -6.859 -11.18 1 94.19 107 GLY A C 1
ATOM 851 O O . GLY A 1 107 ? 11.781 -8.031 -11.531 1 94.19 107 GLY A O 1
ATOM 852 N N . LYS A 1 108 ? 10.695 -6.512 -10.258 1 97.44 108 LYS A N 1
ATOM 853 C CA . LYS A 1 108 ? 9.867 -7.539 -9.633 1 97.44 108 LYS A CA 1
ATOM 854 C C . LYS A 1 108 ? 8.43 -7.059 -9.461 1 97.44 108 LYS A C 1
ATOM 856 O O . LYS A 1 108 ? 8.172 -5.855 -9.469 1 97.44 108 LYS A O 1
ATOM 861 N N . LEU A 1 109 ? 7.535 -8.055 -9.359 1 98.12 109 LEU A N 1
ATOM 862 C CA . LEU A 1 109 ? 6.176 -7.82 -8.891 1 98.12 109 LEU A CA 1
ATOM 863 C C . LEU A 1 109 ? 6.012 -8.281 -7.441 1 98.12 109 LEU A C 1
ATOM 865 O O . LEU A 1 109 ? 6.273 -9.445 -7.125 1 98.12 109 LEU A O 1
ATOM 869 N N . VAL A 1 110 ? 5.598 -7.352 -6.625 1 98.06 110 VAL A N 1
ATOM 870 C CA . VAL A 1 110 ? 5.332 -7.727 -5.238 1 98.06 110 VAL A CA 1
ATOM 871 C C . VAL A 1 110 ? 3.846 -8.016 -5.059 1 98.06 110 VAL A C 1
ATOM 873 O O . VAL A 1 110 ? 2.998 -7.184 -5.383 1 98.06 110 VAL A O 1
ATOM 876 N N . LEU A 1 111 ? 3.516 -9.172 -4.609 1 98.06 111 LEU A N 1
ATOM 877 C CA . LEU A 1 111 ? 2.164 -9.539 -4.203 1 98.06 111 LEU A CA 1
ATOM 878 C C . LEU A 1 111 ? 2.102 -9.812 -2.705 1 98.06 111 LEU A C 1
ATOM 880 O O . LEU A 1 111 ? 2.994 -10.453 -2.148 1 98.06 111 LEU A O 1
ATOM 884 N N . HIS A 1 112 ? 1.105 -9.258 -2.172 1 97.88 112 HIS A N 1
ATOM 885 C CA . HIS A 1 112 ? 0.838 -9.484 -0.755 1 97.88 112 HIS A CA 1
ATOM 886 C C . HIS A 1 112 ? -0.267 -10.516 -0.558 1 97.88 112 HIS A C 1
ATOM 888 O O . HIS A 1 112 ? -1.132 -10.68 -1.422 1 97.88 112 HIS A O 1
ATOM 894 N N . TYR A 1 113 ? -0.208 -11.234 0.562 1 97.81 113 TYR A N 1
ATOM 895 C CA . TYR A 1 113 ? -1.283 -12.172 0.859 1 97.81 113 TYR A CA 1
ATOM 896 C C . TYR A 1 113 ? -1.6 -12.188 2.35 1 97.81 113 TYR A C 1
ATOM 898 O O . TYR A 1 113 ? -0.717 -11.961 3.18 1 97.81 113 TYR A O 1
ATOM 906 N N . CYS A 1 114 ? -2.832 -12.453 2.627 1 97.25 114 CYS A N 1
ATOM 907 C CA . CYS A 1 114 ? -3.318 -12.562 3.998 1 97.25 114 CYS A CA 1
ATOM 908 C C . CYS A 1 114 ? -4.523 -13.492 4.078 1 97.25 114 CYS A C 1
ATOM 910 O O . CYS A 1 114 ? -5.07 -13.891 3.051 1 97.25 114 CYS A O 1
ATOM 912 N N . LYS A 1 115 ? -4.859 -13.836 5.383 1 96.25 115 LYS A N 1
ATOM 913 C CA . LYS A 1 115 ? -6.035 -14.68 5.574 1 96.25 115 LYS A CA 1
ATOM 914 C C . LYS A 1 115 ? -7.273 -13.836 5.871 1 96.25 115 LYS A C 1
ATOM 916 O O . LYS A 1 115 ? -8.398 -14.32 5.766 1 96.25 115 LYS A O 1
ATOM 921 N N . THR A 1 116 ? -6.938 -12.555 6.383 1 92.31 116 THR A N 1
ATOM 922 C CA . THR A 1 116 ? -8.008 -11.625 6.688 1 92.31 116 THR A CA 1
ATOM 923 C C . THR A 1 116 ? -7.762 -10.273 6.02 1 92.31 116 THR A C 1
ATOM 925 O O . THR A 1 116 ? -6.625 -9.789 5.984 1 92.31 116 THR A O 1
ATOM 928 N N . GLN A 1 117 ? -8.789 -9.836 5.23 1 82 117 GLN A N 1
ATOM 929 C CA . GLN A 1 117 ? -8.648 -8.523 4.605 1 82 117 GLN A CA 1
ATOM 930 C C . GLN A 1 117 ? -8.914 -7.406 5.602 1 82 117 GLN A C 1
ATOM 932 O O . GLN A 1 117 ? -10.023 -7.301 6.141 1 82 117 GLN A O 1
ATOM 937 N N . ALA A 1 118 ? -7.805 -6.652 5.992 1 69.69 118 ALA A N 1
ATOM 938 C CA . ALA A 1 118 ? -8.008 -5.582 6.961 1 69.69 118 ALA A CA 1
ATOM 939 C C . ALA A 1 118 ? -7.48 -4.254 6.43 1 69.69 118 ALA A C 1
ATOM 941 O O . ALA A 1 118 ? -7.227 -3.324 7.203 1 69.69 118 ALA A O 1
ATOM 942 N N . TRP A 1 119 ? -7.27 -3.969 5.258 1 62.56 119 TRP A N 1
ATOM 943 C CA . TRP A 1 119 ? -6.52 -2.812 4.789 1 62.56 119 TRP A CA 1
ATOM 944 C C . TRP A 1 119 ? -7.398 -1.566 4.758 1 62.56 119 TRP A C 1
ATOM 946 O O . TRP A 1 119 ? -7.008 -0.538 4.199 1 62.56 119 TRP A O 1
ATOM 956 N N . GLY A 1 120 ? -8.594 -1.612 5.375 1 54.97 120 GLY A N 1
ATOM 957 C CA . GLY A 1 120 ? -9.344 -0.375 5.551 1 54.97 120 GLY A CA 1
ATOM 958 C C . GLY A 1 120 ? -8.914 0.412 6.773 1 54.97 120 GLY A C 1
ATOM 959 O O . GLY A 1 120 ? -8.289 -0.138 7.684 1 54.97 120 GLY A O 1
ATOM 960 N N . MET B 1 1 ? 71.125 19.484 -62.781 1 26.39 1 MET B N 1
ATOM 961 C CA . MET B 1 1 ? 71.5 18.562 -61.719 1 26.39 1 MET B CA 1
ATOM 962 C C . MET B 1 1 ? 70.438 17.469 -61.562 1 26.39 1 MET B C 1
ATOM 964 O O . MET B 1 1 ? 69.312 17.625 -61.969 1 26.39 1 MET B O 1
ATOM 968 N N . GLU B 1 2 ? 70.625 16.547 -60.562 1 23.41 2 GLU B N 1
ATOM 969 C CA . GLU B 1 2 ? 70.312 15.133 -60.312 1 23.41 2 GLU B CA 1
ATOM 970 C C . GLU B 1 2 ? 68.875 14.938 -59.938 1 23.41 2 GLU B C 1
ATOM 972 O O . GLU B 1 2 ? 68.25 13.961 -60.344 1 23.41 2 GLU B O 1
ATOM 977 N N . GLY B 1 3 ? 68.375 15.586 -58.844 1 21.23 3 GLY B N 1
ATOM 978 C CA . GLY B 1 3 ? 68.125 14.719 -57.719 1 21.23 3 GLY B CA 1
ATOM 979 C C . GLY B 1 3 ? 66.875 13.852 -57.938 1 21.23 3 GLY B C 1
ATOM 980 O O . GLY B 1 3 ? 66.188 13.992 -58.938 1 21.23 3 GLY B O 1
ATOM 981 N N . GLU B 1 4 ? 66.062 13.805 -56.812 1 25.3 4 GLU B N 1
ATOM 982 C CA . GLU B 1 4 ? 65.562 12.766 -55.906 1 25.3 4 GLU B CA 1
ATOM 983 C C . GLU B 1 4 ? 64.25 12.156 -56.469 1 25.3 4 GLU B C 1
ATOM 985 O O . GLU B 1 4 ? 63.625 12.766 -57.312 1 25.3 4 GLU B O 1
ATOM 990 N N . LYS B 1 5 ? 63.875 11.25 -55.688 1 26.98 5 LYS B N 1
ATOM 991 C CA . LYS B 1 5 ? 63.312 9.891 -55.625 1 26.98 5 LYS B CA 1
ATOM 992 C C . LYS B 1 5 ? 61.812 9.875 -55.938 1 26.98 5 LYS B C 1
ATOM 994 O O . LYS B 1 5 ? 61.375 9.156 -56.812 1 26.98 5 LYS B O 1
ATOM 999 N N . GLU B 1 6 ? 61.062 9.859 -54.812 1 29.27 6 GLU B N 1
ATOM 1000 C CA . GLU B 1 6 ? 60.344 8.695 -54.281 1 29.27 6 GLU B CA 1
ATOM 1001 C C . GLU B 1 6 ? 58.938 8.633 -54.812 1 29.27 6 GLU B C 1
ATOM 1003 O O . GLU B 1 6 ? 58.312 9.664 -55.062 1 29.27 6 GLU B O 1
ATOM 1008 N N . LYS B 1 7 ? 58.5 7.391 -55.094 1 28.39 7 LYS B N 1
ATOM 1009 C CA . LYS B 1 7 ? 57.469 6.539 -55.656 1 28.39 7 LYS B CA 1
ATOM 1010 C C . LYS B 1 7 ? 56.125 6.773 -54.969 1 28.39 7 LYS B C 1
ATOM 1012 O O . LYS B 1 7 ? 55.062 6.652 -55.625 1 28.39 7 LYS B O 1
ATOM 1017 N N . THR B 1 8 ? 56.031 6.723 -53.594 1 31.41 8 THR B N 1
ATOM 1018 C CA . THR B 1 8 ? 55.156 5.695 -53.062 1 31.41 8 THR B CA 1
ATOM 1019 C C . THR B 1 8 ? 53.688 6.176 -53.062 1 31.41 8 THR B C 1
ATOM 1021 O O . THR B 1 8 ? 53.344 7.094 -52.344 1 31.41 8 THR B O 1
ATOM 1024 N N . ALA B 1 9 ? 53.031 6.297 -54.281 1 29.06 9 ALA B N 1
ATOM 1025 C CA . ALA B 1 9 ? 51.656 6.703 -54.438 1 29.06 9 ALA B CA 1
ATOM 1026 C C . ALA B 1 9 ? 50.75 6.027 -53.406 1 29.06 9 ALA B C 1
ATOM 1028 O O . ALA B 1 9 ? 51.094 4.957 -52.875 1 29.06 9 ALA B O 1
ATOM 1029 N N . THR B 1 10 ? 49.531 6.465 -53.094 1 31.36 10 THR B N 1
ATOM 1030 C CA . THR B 1 10 ? 48.375 6.863 -52.281 1 31.36 10 THR B CA 1
ATOM 1031 C C . THR B 1 10 ? 47.375 5.73 -52.188 1 31.36 10 THR B C 1
ATOM 1033 O O . THR B 1 10 ? 46.219 5.953 -51.875 1 31.36 10 THR B O 1
ATOM 1036 N N . SER B 1 11 ? 47.812 4.281 -52.156 1 31.58 11 SER B N 1
ATOM 1037 C CA . SER B 1 11 ? 46.688 3.34 -52.25 1 31.58 11 SER B CA 1
ATOM 1038 C C . SER B 1 11 ? 45.656 3.59 -51.156 1 31.58 11 SER B C 1
ATOM 1040 O O . SER B 1 11 ? 46 3.678 -49.969 1 31.58 11 SER B O 1
ATOM 1042 N N . GLN B 1 12 ? 44.531 4.312 -51.5 1 30.67 12 GLN B N 1
ATOM 1043 C CA . GLN B 1 12 ? 43.312 4.652 -50.812 1 30.67 12 GLN B CA 1
ATOM 1044 C C . GLN B 1 12 ? 42.688 3.418 -50.156 1 30.67 12 GLN B C 1
ATOM 1046 O O . GLN B 1 12 ? 42.25 2.502 -50.875 1 30.67 12 GLN B O 1
ATOM 1051 N N . GLU B 1 13 ? 43.406 2.732 -49.156 1 29.64 13 GLU B N 1
ATOM 1052 C CA . GLU B 1 13 ? 42.781 1.641 -48.406 1 29.64 13 GLU B CA 1
ATOM 1053 C C . GLU B 1 13 ? 41.406 2.008 -47.906 1 29.64 13 GLU B C 1
ATOM 1055 O O . GLU B 1 13 ? 41.219 3.004 -47.219 1 29.64 13 GLU B O 1
ATOM 1060 N N . ASN B 1 14 ? 40.344 1.759 -48.781 1 31.73 14 ASN B N 1
ATOM 1061 C CA . ASN B 1 14 ? 38.906 1.828 -48.5 1 31.73 14 ASN B CA 1
ATOM 1062 C C . ASN B 1 14 ? 38.562 1.089 -47.219 1 31.73 14 ASN B C 1
ATOM 1064 O O . ASN B 1 14 ? 38.75 -0.126 -47.125 1 31.73 14 ASN B O 1
ATOM 1068 N N . ALA B 1 15 ? 38.781 1.72 -46.062 1 29.7 15 ALA B N 1
ATOM 1069 C CA . ALA B 1 15 ? 38.312 1.296 -44.719 1 29.7 15 ALA B CA 1
ATOM 1070 C C . ALA B 1 15 ? 36.875 0.818 -44.75 1 29.7 15 ALA B C 1
ATOM 1072 O O . ALA B 1 15 ? 35.969 1.602 -45.031 1 29.7 15 ALA B O 1
ATOM 1073 N N . SER B 1 16 ? 36.594 -0.419 -45.312 1 35.53 16 SER B N 1
ATOM 1074 C CA . SER B 1 16 ? 35.281 -1.059 -45.188 1 35.53 16 SER B CA 1
ATOM 1075 C C . SER B 1 16 ? 34.75 -0.974 -43.75 1 35.53 16 SER B C 1
ATOM 1077 O O . SER B 1 16 ? 35.406 -1.464 -42.844 1 35.53 16 SER B O 1
ATOM 1079 N N . GLU B 1 17 ? 34.219 0.159 -43.312 1 34.09 17 GLU B N 1
ATOM 1080 C CA . GLU B 1 17 ? 33.469 0.355 -42.094 1 34.09 17 GLU B CA 1
ATOM 1081 C C . GLU B 1 17 ? 32.5 -0.81 -41.812 1 34.09 17 GLU B C 1
ATOM 1083 O O . GLU B 1 17 ? 31.625 -1.083 -42.625 1 34.09 17 GLU B O 1
ATOM 1088 N N . THR B 1 18 ? 33 -1.972 -41.312 1 33.97 18 THR B N 1
ATOM 1089 C CA . THR B 1 18 ? 32.188 -3.08 -40.812 1 33.97 18 THR B CA 1
ATOM 1090 C C . THR B 1 18 ? 31.031 -2.564 -39.969 1 33.97 18 THR B C 1
ATOM 1092 O O . THR B 1 18 ? 31.25 -1.847 -38.969 1 33.97 18 THR B O 1
ATOM 1095 N N . GLN B 1 19 ? 29.797 -2.291 -40.531 1 37.28 19 GLN B N 1
ATOM 1096 C CA . GLN B 1 19 ? 28.531 -2.045 -39.875 1 37.28 19 GLN B CA 1
ATOM 1097 C C . GLN B 1 19 ? 28.281 -3.066 -38.75 1 37.28 19 GLN B C 1
ATOM 1099 O O . GLN B 1 19 ? 28.25 -4.273 -39 1 37.28 19 GLN B O 1
ATOM 1104 N N . GLU B 1 20 ? 28.891 -3.035 -37.656 1 32.72 20 GLU B N 1
ATOM 1105 C CA . GLU B 1 20 ? 28.453 -3.787 -36.469 1 32.72 20 GLU B CA 1
ATOM 1106 C C . GLU B 1 20 ? 26.938 -3.715 -36.312 1 32.72 20 GLU B C 1
ATOM 1108 O O . GLU B 1 20 ? 26.375 -2.627 -36.156 1 32.72 20 GLU B O 1
ATOM 1113 N N . ASN B 1 21 ? 26.141 -4.547 -37.062 1 37.16 21 ASN B N 1
ATOM 1114 C CA . ASN B 1 21 ? 24.734 -4.836 -36.781 1 37.16 21 ASN B CA 1
ATOM 1115 C C . ASN B 1 21 ? 24.516 -5.062 -35.281 1 37.16 21 ASN B C 1
ATOM 1117 O O . ASN B 1 21 ? 25 -6.043 -34.719 1 37.16 21 ASN B O 1
ATOM 1121 N N . GLN B 1 22 ? 24.625 -4.066 -34.5 1 35.41 22 GLN B N 1
ATOM 1122 C CA . GLN B 1 22 ? 24.078 -4.199 -33.156 1 35.41 22 GLN B CA 1
ATOM 1123 C C . GLN B 1 22 ? 22.75 -4.938 -33.188 1 35.41 22 GLN B C 1
ATOM 1125 O O . GLN B 1 22 ? 21.781 -4.488 -33.812 1 35.41 22 GLN B O 1
ATOM 1130 N N . GLU B 1 23 ? 22.672 -6.27 -33.312 1 37.47 23 GLU B N 1
ATOM 1131 C CA . GLU B 1 23 ? 21.5 -7.043 -32.938 1 37.47 23 GLU B CA 1
ATOM 1132 C C . GLU B 1 23 ? 20.828 -6.457 -31.703 1 37.47 23 GLU B C 1
ATOM 1134 O O . GLU B 1 23 ? 21.422 -6.418 -30.625 1 37.47 23 GLU B O 1
ATOM 1139 N N . GLN B 1 24 ? 20.219 -5.359 -31.781 1 39.28 24 GLN B N 1
ATOM 1140 C CA . GLN B 1 24 ? 19.219 -5.059 -30.75 1 39.28 24 GLN B CA 1
ATOM 1141 C C . GLN B 1 24 ? 18.406 -6.293 -30.406 1 39.28 24 GLN B C 1
ATOM 1143 O O . GLN B 1 24 ? 17.734 -6.867 -31.266 1 39.28 24 GLN B O 1
ATOM 1148 N N . GLU B 1 25 ? 18.906 -7.277 -29.656 1 37.62 25 GLU B N 1
ATOM 1149 C CA . GLU B 1 25 ? 18.016 -8.266 -29.047 1 37.62 25 GLU B CA 1
ATOM 1150 C C . GLU B 1 25 ? 16.656 -7.652 -28.734 1 37.62 25 GLU B C 1
ATOM 1152 O O . GLU B 1 25 ? 16.562 -6.773 -27.875 1 37.62 25 GLU B O 1
ATOM 1157 N N . ASN B 1 26 ? 15.867 -7.277 -29.656 1 42.03 26 ASN B N 1
ATOM 1158 C CA . ASN B 1 26 ? 14.43 -7.16 -29.422 1 42.03 26 ASN B CA 1
ATOM 1159 C C . ASN B 1 26 ? 13.953 -8.141 -28.359 1 42.03 26 ASN B C 1
ATOM 1161 O O . ASN B 1 26 ? 13.953 -9.352 -28.578 1 42.03 26 ASN B O 1
ATOM 1165 N N . LYS B 1 27 ? 14.391 -8.031 -27.125 1 44.12 27 LYS B N 1
ATOM 1166 C CA . LYS B 1 27 ? 13.703 -8.711 -26.016 1 44.12 27 LYS B CA 1
ATOM 1167 C C . LYS B 1 27 ? 12.203 -8.781 -26.266 1 44.12 27 LYS B C 1
ATOM 1169 O O . LYS B 1 27 ? 11.484 -7.805 -26.062 1 44.12 27 LYS B O 1
ATOM 1174 N N . HIS B 1 28 ? 11.789 -9.125 -27.391 1 47.44 28 HIS B N 1
ATOM 1175 C CA . HIS B 1 28 ? 10.422 -9.633 -27.438 1 47.44 28 HIS B CA 1
ATOM 1176 C C . HIS B 1 28 ? 10.094 -10.477 -26.219 1 47.44 28 HIS B C 1
ATOM 1178 O O . HIS B 1 28 ? 10.742 -11.5 -25.984 1 47.44 28 HIS B O 1
ATOM 1184 N N . THR B 1 29 ? 9.883 -9.883 -25.031 1 53.66 29 THR B N 1
ATOM 1185 C CA . THR B 1 29 ? 9.398 -10.617 -23.859 1 53.66 29 THR B CA 1
ATOM 1186 C C . THR B 1 29 ? 8.484 -11.758 -24.281 1 53.66 29 THR B C 1
ATOM 1188 O O . THR B 1 29 ? 7.398 -11.531 -24.812 1 53.66 29 THR B O 1
ATOM 1191 N N . SER B 1 30 ? 9.031 -12.836 -24.734 1 58.72 30 SER B N 1
ATOM 1192 C CA . SER B 1 30 ? 8.344 -14.062 -25.109 1 58.72 30 SER B CA 1
ATOM 1193 C C . SER B 1 30 ? 7.355 -14.484 -24.016 1 58.72 30 SER B C 1
ATOM 1195 O O . SER B 1 30 ? 7.535 -14.156 -22.844 1 58.72 30 SER B O 1
ATOM 1197 N N . ALA B 1 31 ? 6.137 -14.883 -24.406 1 62.97 31 ALA B N 1
ATOM 1198 C CA . ALA B 1 31 ? 5.09 -15.453 -23.562 1 62.97 31 ALA B CA 1
ATOM 1199 C C . ALA B 1 31 ? 5.676 -16.406 -22.531 1 62.97 31 ALA B C 1
ATOM 1201 O O . ALA B 1 31 ? 5.09 -16.609 -21.469 1 62.97 31 ALA B O 1
ATOM 1202 N N . LYS B 1 32 ? 6.887 -16.75 -22.766 1 77.19 32 LYS B N 1
ATOM 1203 C CA . LYS B 1 32 ? 7.457 -17.75 -21.875 1 77.19 32 LYS B CA 1
ATOM 1204 C C . LYS B 1 32 ? 8.375 -17.109 -20.844 1 77.19 32 LYS B C 1
ATOM 1206 O O . LYS B 1 32 ? 9 -17.812 -20.047 1 77.19 32 LYS B O 1
ATOM 1211 N N . GLN B 1 33 ? 8.5 -15.75 -20.906 1 90.31 33 GLN B N 1
ATOM 1212 C CA . GLN B 1 33 ? 9.414 -15.117 -19.953 1 90.31 33 GLN B CA 1
ATOM 1213 C C . GLN B 1 33 ? 8.836 -15.125 -18.547 1 90.31 33 GLN B C 1
ATOM 1215 O O . GLN B 1 33 ? 7.664 -14.789 -18.344 1 90.31 33 GLN B O 1
ATOM 1220 N N . LYS B 1 34 ? 9.672 -15.617 -17.562 1 97.81 34 LYS B N 1
ATOM 1221 C CA . LYS B 1 34 ? 9.266 -15.656 -16.172 1 97.81 34 LYS B CA 1
ATOM 1222 C C . LYS B 1 34 ? 9.445 -14.297 -15.508 1 97.81 34 LYS B C 1
ATOM 1224 O O . LYS B 1 34 ? 10.289 -13.5 -15.93 1 97.81 34 LYS B O 1
ATOM 1229 N N . ILE B 1 35 ? 8.648 -14.023 -14.664 1 98.44 35 ILE B N 1
ATOM 1230 C CA . ILE B 1 35 ? 8.641 -12.805 -13.859 1 98.44 35 ILE B CA 1
ATOM 1231 C C . ILE B 1 35 ? 9.023 -13.133 -12.422 1 98.44 35 ILE B C 1
ATOM 1233 O O . ILE B 1 35 ? 8.508 -14.094 -11.836 1 98.44 35 ILE B O 1
ATOM 1237 N N . ASP B 1 36 ? 9.906 -12.328 -11.906 1 98.5 36 ASP B N 1
ATOM 1238 C CA . ASP B 1 36 ? 10.211 -12.469 -10.484 1 98.5 36 ASP B CA 1
ATOM 1239 C C . ASP B 1 36 ? 9.07 -11.914 -9.617 1 98.5 36 ASP B C 1
ATOM 1241 O O . ASP B 1 36 ? 8.742 -10.734 -9.703 1 98.5 36 ASP B O 1
ATOM 1245 N N . VAL B 1 37 ? 8.531 -12.805 -8.75 1 98.69 37 VAL B N 1
ATOM 1246 C CA . VAL B 1 37 ? 7.441 -12.438 -7.859 1 98.69 37 VAL B CA 1
ATOM 1247 C C . VAL B 1 37 ? 7.895 -12.578 -6.406 1 98.69 37 VAL B C 1
ATOM 1249 O O . VAL B 1 37 ? 8.391 -13.633 -6.004 1 98.69 37 VAL B O 1
ATOM 1252 N N . LEU B 1 38 ? 7.793 -11.461 -5.734 1 98.38 38 LEU B N 1
ATOM 1253 C CA . LEU B 1 38 ? 8.008 -11.5 -4.293 1 98.38 38 LEU B CA 1
ATOM 1254 C C . LEU B 1 38 ? 6.684 -11.664 -3.551 1 98.38 38 LEU B C 1
ATOM 1256 O O . LEU B 1 38 ? 5.75 -10.883 -3.76 1 98.38 38 LEU B O 1
ATOM 1260 N N . LEU B 1 39 ? 6.566 -12.648 -2.734 1 98.38 39 LEU B N 1
ATOM 1261 C CA . LEU B 1 39 ? 5.363 -12.898 -1.945 1 98.38 39 LEU B CA 1
ATOM 1262 C C . LEU B 1 39 ? 5.566 -12.461 -0.498 1 98.38 39 LEU B C 1
ATOM 1264 O O . LEU B 1 39 ? 6.48 -12.938 0.177 1 98.38 39 LEU B O 1
ATOM 1268 N N . LYS B 1 40 ? 4.688 -11.508 -0.087 1 97.5 40 LYS B N 1
ATOM 1269 C CA . LYS B 1 40 ? 4.801 -10.953 1.26 1 97.5 40 LYS B CA 1
ATOM 1270 C C . LYS B 1 40 ? 3.557 -11.266 2.088 1 97.5 40 LYS B C 1
ATOM 1272 O O . LYS B 1 40 ? 2.438 -10.938 1.684 1 97.5 40 LYS B O 1
ATOM 1277 N N . ALA B 1 41 ? 3.816 -11.883 3.234 1 96.81 41 ALA B N 1
ATOM 1278 C CA . ALA B 1 41 ? 2.717 -12.125 4.164 1 96.81 41 ALA B CA 1
ATOM 1279 C C . ALA B 1 41 ? 2.348 -10.852 4.918 1 96.81 41 ALA B C 1
ATOM 1281 O O . ALA B 1 41 ? 3.227 -10.07 5.305 1 96.81 41 ALA B O 1
ATOM 1282 N N . THR B 1 42 ? 1.076 -10.633 5.094 1 93.44 42 THR B N 1
ATOM 1283 C CA . THR B 1 42 ? 0.597 -9.547 5.941 1 93.44 42 THR B CA 1
ATOM 1284 C C . THR B 1 42 ? -0.411 -10.062 6.965 1 93.44 42 THR B C 1
ATOM 1286 O O . THR B 1 42 ? -0.937 -11.172 6.824 1 93.44 42 THR B O 1
ATOM 1289 N N . GLY B 1 43 ? -0.547 -9.227 8.062 1 88.44 43 GLY B N 1
ATOM 1290 C CA . GLY B 1 43 ? -1.484 -9.648 9.094 1 88.44 43 GLY B CA 1
ATOM 1291 C C . GLY B 1 43 ? -1.095 -10.953 9.766 1 88.44 43 GLY B C 1
ATOM 1292 O O . GLY B 1 43 ? 0.033 -11.102 10.234 1 88.44 43 GLY B O 1
ATOM 1293 N N . ASP B 1 44 ? -2.148 -11.945 9.68 1 90.62 44 ASP B N 1
ATOM 1294 C CA . ASP B 1 44 ? -1.954 -13.18 10.438 1 90.62 44 ASP B CA 1
ATOM 1295 C C . ASP B 1 44 ? -1.572 -14.336 9.516 1 90.62 44 ASP B C 1
ATOM 1297 O O . ASP B 1 44 ? -1.549 -15.492 9.945 1 90.62 44 ASP B O 1
ATOM 1301 N N . ALA B 1 45 ? -1.315 -14.094 8.32 1 96.06 45 ALA B N 1
ATOM 1302 C CA . ALA B 1 45 ? -0.963 -15.18 7.402 1 96.06 45 ALA B CA 1
ATOM 1303 C C . ALA B 1 45 ? 0.424 -15.734 7.715 1 96.06 45 ALA B C 1
ATOM 1305 O O . ALA B 1 45 ? 1.334 -14.977 8.07 1 96.06 45 ALA B O 1
ATOM 1306 N N . PRO B 1 46 ? 0.609 -17.047 7.594 1 97.06 46 PRO B N 1
ATOM 1307 C CA . PRO B 1 46 ? 1.949 -17.609 7.773 1 97.06 46 PRO B CA 1
ATOM 1308 C C . PRO B 1 46 ? 2.955 -17.062 6.758 1 97.06 46 PRO B C 1
ATOM 1310 O O . PRO B 1 46 ? 2.635 -16.938 5.574 1 97.06 46 PRO B O 1
ATOM 1313 N N . ILE B 1 47 ? 4.152 -16.781 7.176 1 96.88 47 ILE B N 1
ATOM 1314 C CA . ILE B 1 47 ? 5.207 -16.266 6.32 1 96.88 47 ILE B CA 1
ATOM 1315 C C . ILE B 1 47 ? 5.887 -17.406 5.574 1 96.88 47 ILE B C 1
ATOM 1317 O O . ILE B 1 47 ? 6.273 -18.406 6.184 1 96.88 47 ILE B O 1
ATOM 1321 N N . MET B 1 48 ? 6.062 -17.281 4.379 1 97.88 48 MET B N 1
ATOM 1322 C CA . MET B 1 48 ? 6.789 -18.25 3.566 1 97.88 48 MET B CA 1
ATOM 1323 C C . MET B 1 48 ? 8.297 -18.094 3.746 1 97.88 48 MET B C 1
ATOM 1325 O O . MET B 1 48 ? 8.812 -16.984 3.717 1 97.88 48 MET B O 1
ATOM 1329 N N . LYS B 1 49 ? 8.992 -19.172 3.902 1 97 49 LYS B N 1
ATOM 1330 C CA . LYS B 1 49 ? 10.445 -19.125 4.012 1 97 49 LYS B CA 1
ATOM 1331 C C . LYS B 1 49 ? 11.078 -18.609 2.725 1 97 49 LYS B C 1
ATOM 1333 O O . LYS B 1 49 ? 11.93 -17.719 2.756 1 97 49 LYS B O 1
ATOM 1338 N N . LYS B 1 50 ? 10.703 -19.234 1.642 1 97.88 50 LYS B N 1
ATOM 1339 C CA . LYS B 1 50 ? 11.07 -18.703 0.332 1 97.88 50 LYS B CA 1
ATOM 1340 C C . LYS B 1 50 ? 10.047 -17.672 -0.142 1 97.88 50 LYS B C 1
ATOM 1342 O O . LYS B 1 50 ? 8.859 -17.984 -0.257 1 97.88 50 LYS B O 1
ATOM 1347 N N . LYS B 1 51 ? 10.57 -16.484 -0.466 1 97.94 51 LYS B N 1
ATOM 1348 C CA . LYS B 1 51 ? 9.625 -15.414 -0.767 1 97.94 51 LYS B CA 1
ATOM 1349 C C . LYS B 1 51 ? 9.68 -15.023 -2.242 1 97.94 51 LYS B C 1
ATOM 1351 O O . LYS B 1 51 ? 8.766 -14.375 -2.756 1 97.94 51 LYS B O 1
ATOM 1356 N N . LYS B 1 52 ? 10.75 -15.266 -2.893 1 98.25 52 LYS B N 1
ATOM 1357 C CA . LYS B 1 52 ? 10.906 -14.898 -4.293 1 98.25 52 LYS B CA 1
ATOM 1358 C C . LYS B 1 52 ? 10.68 -16.094 -5.211 1 98.25 52 LYS B C 1
ATOM 1360 O O . LYS B 1 52 ? 11.258 -17.156 -5.004 1 98.25 52 LYS B O 1
ATOM 1365 N N . TRP B 1 53 ? 9.906 -15.938 -6.172 1 98.62 53 TRP B N 1
ATOM 1366 C CA . TRP B 1 53 ? 9.523 -17.016 -7.086 1 98.62 53 TRP B CA 1
ATOM 1367 C C . TRP B 1 53 ? 9.523 -16.516 -8.531 1 98.62 53 TRP B C 1
ATOM 1369 O O . TRP B 1 53 ? 9.078 -15.406 -8.812 1 98.62 53 TRP B O 1
ATOM 1379 N N . ALA B 1 54 ? 9.992 -17.281 -9.445 1 98.44 54 ALA B N 1
ATOM 1380 C CA . ALA B 1 54 ? 9.852 -17.031 -10.875 1 98.44 54 ALA B CA 1
ATOM 1381 C C . ALA B 1 54 ? 8.539 -17.609 -11.406 1 98.44 54 ALA B C 1
ATOM 1383 O O . ALA B 1 54 ? 8.352 -18.828 -11.406 1 98.44 54 ALA B O 1
ATOM 1384 N N . VAL B 1 55 ? 7.762 -16.75 -11.844 1 98.75 55 VAL B N 1
ATOM 1385 C CA . VAL B 1 55 ? 6.441 -17.156 -12.297 1 98.75 55 VAL B CA 1
ATOM 1386 C C . VAL B 1 55 ? 6.289 -16.875 -13.789 1 98.75 55 VAL B C 1
ATOM 1388 O O . VAL B 1 55 ? 6.652 -15.789 -14.258 1 98.75 55 VAL B O 1
ATOM 1391 N N . GLU B 1 56 ? 5.766 -17.859 -14.5 1 98.31 56 GLU B N 1
ATOM 1392 C CA . GLU B 1 56 ? 5.457 -17.594 -15.898 1 98.31 56 GLU B CA 1
ATOM 1393 C C . GLU B 1 56 ? 4.477 -16.438 -16.031 1 98.31 56 GLU B C 1
ATOM 1395 O O . GLU B 1 56 ? 3.434 -16.422 -15.375 1 98.31 56 GLU B O 1
ATOM 1400 N N . GLY B 1 57 ? 4.719 -15.555 -16.953 1 98.25 57 GLY B N 1
ATOM 1401 C CA . GLY B 1 57 ? 3.955 -14.32 -17.078 1 98.25 57 GLY B CA 1
ATOM 1402 C C . GLY B 1 57 ? 2.516 -14.555 -17.5 1 98.25 57 GLY B C 1
ATOM 1403 O O . GLY B 1 57 ? 1.63 -13.766 -17.156 1 98.25 57 GLY B O 1
ATOM 1404 N N . GLU B 1 58 ? 2.295 -15.648 -18.141 1 98.38 58 GLU B N 1
ATOM 1405 C CA . GLU B 1 58 ? 0.97 -15.914 -18.703 1 98.38 58 GLU B CA 1
ATOM 1406 C C . GLU B 1 58 ? 0.053 -16.547 -17.656 1 98.38 58 GLU B C 1
ATOM 1408 O O . GLU B 1 58 ? -1.153 -16.672 -17.875 1 98.38 58 GLU B O 1
ATOM 1413 N N . LYS B 1 59 ? 0.551 -16.906 -16.562 1 98.5 59 LYS B N 1
ATOM 1414 C CA . LYS B 1 59 ? -0.274 -17.5 -15.508 1 98.5 59 LYS B CA 1
ATOM 1415 C C . LYS B 1 59 ? -1.174 -16.438 -14.867 1 98.5 59 LYS B C 1
ATOM 1417 O O . LYS B 1 59 ? -0.793 -15.273 -14.758 1 98.5 59 LYS B O 1
ATOM 1422 N N . PRO B 1 60 ? -2.389 -16.766 -14.453 1 98.88 60 PRO B N 1
ATOM 1423 C CA . PRO B 1 60 ? -3.279 -15.82 -13.766 1 98.88 60 PRO B CA 1
ATOM 1424 C C . PRO B 1 60 ? -2.977 -15.703 -12.273 1 98.88 60 PRO B C 1
ATOM 1426 O O . PRO B 1 60 ? -2.344 -16.594 -11.695 1 98.88 60 PRO B O 1
ATOM 1429 N N . VAL B 1 61 ? -3.535 -14.695 -11.609 1 98.88 61 VAL B N 1
ATOM 1430 C CA . VAL B 1 61 ? -3.391 -14.453 -10.18 1 98.88 61 VAL B CA 1
ATOM 1431 C C . VAL B 1 61 ? -3.988 -15.625 -9.398 1 98.88 61 VAL B C 1
ATOM 1433 O O . VAL B 1 61 ? -3.471 -16 -8.344 1 98.88 61 VAL B O 1
ATOM 1436 N N . GLY B 1 62 ? -5.031 -16.188 -9.93 1 98.81 62 GLY B N 1
ATOM 1437 C CA . GLY B 1 62 ? -5.633 -17.344 -9.281 1 98.81 62 GLY B CA 1
ATOM 1438 C C . GLY B 1 62 ? -4.684 -18.516 -9.133 1 98.81 62 GLY B C 1
ATOM 1439 O O . GLY B 1 62 ? -4.754 -19.266 -8.156 1 98.81 62 GLY B O 1
ATOM 1440 N N . TRP B 1 63 ? -3.852 -18.719 -10.141 1 98.81 63 TRP B N 1
ATOM 1441 C CA . TRP B 1 63 ? -2.842 -19.766 -10.062 1 98.81 63 TRP B CA 1
ATOM 1442 C C . TRP B 1 63 ? -1.879 -19.5 -8.906 1 98.81 63 TRP B C 1
ATOM 1444 O O . TRP B 1 63 ? -1.514 -20.422 -8.18 1 98.81 63 TRP B O 1
ATOM 1454 N N . VAL B 1 64 ? -1.488 -18.25 -8.727 1 98.88 64 VAL B N 1
ATOM 1455 C CA . VAL B 1 64 ? -0.591 -17.891 -7.633 1 98.88 64 VAL B CA 1
ATOM 1456 C C . VAL B 1 64 ? -1.277 -18.141 -6.293 1 98.88 64 VAL B C 1
ATOM 1458 O O . VAL B 1 64 ? -0.66 -18.672 -5.359 1 98.88 64 VAL B O 1
ATOM 1461 N N . ALA B 1 65 ? -2.486 -17.766 -6.188 1 98.75 65 ALA B N 1
ATOM 1462 C CA . ALA B 1 65 ? -3.234 -18 -4.953 1 98.75 65 ALA B CA 1
ATOM 1463 C C . ALA B 1 65 ? -3.287 -19.484 -4.602 1 98.75 65 ALA B C 1
ATOM 1465 O O . ALA B 1 65 ? -3.061 -19.859 -3.449 1 98.75 65 ALA B O 1
ATOM 1466 N N . GLU B 1 66 ? -3.537 -20.297 -5.586 1 98.69 66 GLU B N 1
ATOM 1467 C CA . GLU B 1 66 ? -3.566 -21.734 -5.348 1 98.69 66 GLU B CA 1
ATOM 1468 C C . GLU B 1 66 ? -2.188 -22.266 -4.957 1 98.69 66 GLU B C 1
ATOM 1470 O O . GLU B 1 66 ? -2.072 -23.141 -4.094 1 98.69 66 GLU B O 1
ATOM 1475 N N . PHE B 1 67 ? -1.219 -21.75 -5.621 1 98.81 67 PHE B N 1
ATOM 1476 C CA . PHE B 1 67 ? 0.156 -22.109 -5.297 1 98.81 67 PHE B CA 1
ATOM 1477 C C . PHE B 1 67 ? 0.461 -21.828 -3.832 1 98.81 67 PHE B C 1
ATOM 1479 O O . PHE B 1 67 ? 0.999 -22.672 -3.123 1 98.81 67 PHE B O 1
ATOM 1486 N N . ILE B 1 68 ? 0.086 -20.625 -3.363 1 98.81 68 ILE B N 1
ATOM 1487 C CA . ILE B 1 68 ? 0.326 -20.234 -1.98 1 98.81 68 ILE B CA 1
ATOM 1488 C C . ILE B 1 68 ? -0.431 -21.156 -1.034 1 98.81 68 ILE B C 1
ATOM 1490 O O . ILE B 1 68 ? 0.118 -21.609 -0.028 1 98.81 68 ILE B O 1
ATOM 1494 N N . ARG B 1 69 ? -1.636 -21.438 -1.415 1 98.62 69 ARG B N 1
ATOM 1495 C CA . ARG B 1 69 ? -2.445 -22.328 -0.592 1 98.62 69 ARG B CA 1
ATOM 1496 C C . ARG B 1 69 ? -1.762 -23.688 -0.418 1 98.62 69 ARG B C 1
ATOM 1498 O O . ARG B 1 69 ? -1.669 -24.203 0.698 1 98.62 69 ARG B O 1
ATOM 1505 N N . ARG B 1 70 ? -1.296 -24.219 -1.512 1 98.38 70 ARG B N 1
ATOM 1506 C CA . ARG B 1 70 ? -0.64 -25.531 -1.491 1 98.38 70 ARG B CA 1
ATOM 1507 C C . ARG B 1 70 ? 0.677 -25.469 -0.724 1 98.38 70 ARG B C 1
ATOM 1509 O O . ARG B 1 70 ? 0.965 -26.344 0.097 1 98.38 70 ARG B O 1
ATOM 1516 N N . TYR B 1 71 ? 1.459 -24.453 -0.984 1 98.31 71 TYR B N 1
ATOM 1517 C CA . TYR B 1 71 ? 2.777 -24.297 -0.378 1 98.31 71 TYR B CA 1
ATOM 1518 C C . TYR B 1 71 ? 2.672 -24.203 1.14 1 98.31 71 TYR B C 1
ATOM 1520 O O . TYR B 1 71 ? 3.482 -24.797 1.862 1 98.31 71 TYR B O 1
ATOM 1528 N N . LEU B 1 72 ? 1.584 -23.547 1.655 1 98.31 72 LEU B N 1
ATOM 1529 C CA . LEU B 1 72 ? 1.418 -23.297 3.084 1 98.31 72 LEU B CA 1
ATOM 1530 C C . LEU B 1 72 ? 0.51 -24.344 3.715 1 98.31 72 LEU B C 1
ATOM 1532 O O . LEU B 1 72 ? 0.278 -24.312 4.926 1 98.31 72 LEU B O 1
ATOM 1536 N N . LYS B 1 73 ? 0.012 -25.172 2.865 1 97.94 73 LYS B N 1
ATOM 1537 C CA . LYS B 1 73 ? -0.867 -26.266 3.307 1 97.94 73 LYS B CA 1
ATOM 1538 C C . LYS B 1 73 ? -2.062 -25.719 4.082 1 97.94 73 LYS B C 1
ATOM 1540 O O . LYS B 1 73 ? -2.365 -26.188 5.18 1 97.94 73 LYS B O 1
ATOM 1545 N N . LEU B 1 74 ? -2.676 -24.766 3.516 1 97.94 74 LEU B N 1
ATOM 1546 C CA . LEU B 1 74 ? -3.857 -24.188 4.141 1 97.94 74 LEU B CA 1
ATOM 1547 C C . LEU B 1 74 ? -5.066 -25.094 3.979 1 97.94 74 LEU B C 1
ATOM 1549 O O . LEU B 1 74 ? -5.23 -25.734 2.938 1 97.94 74 LEU B O 1
ATOM 1553 N N . GLU B 1 75 ? -5.855 -25 4.945 1 97.06 75 GLU B N 1
ATOM 1554 C CA . GLU B 1 75 ? -7.098 -25.766 4.871 1 97.06 75 GLU B CA 1
ATOM 1555 C C . GLU B 1 75 ? -8.062 -25.156 3.865 1 97.06 75 GLU B C 1
ATOM 1557 O O . GLU B 1 75 ? -8.008 -23.953 3.604 1 97.06 75 GLU B O 1
ATOM 1562 N N . ALA B 1 76 ? -9.008 -25.984 3.377 1 94.88 76 ALA B N 1
ATOM 1563 C CA . ALA B 1 76 ? -9.992 -25.531 2.398 1 94.88 76 ALA B CA 1
ATOM 1564 C C . ALA B 1 76 ? -10.891 -24.438 2.982 1 94.88 76 ALA B C 1
ATOM 1566 O O . ALA B 1 76 ? -11.375 -23.578 2.256 1 94.88 76 ALA B O 1
ATOM 1567 N N . SER B 1 77 ? -10.992 -24.422 4.332 1 96.75 77 SER B N 1
ATOM 1568 C CA . SER B 1 77 ? -11.867 -23.453 4.988 1 96.75 77 SER B CA 1
ATOM 1569 C C . SER B 1 77 ? -11.148 -22.125 5.207 1 96.75 77 SER B C 1
ATOM 1571 O O . SER B 1 77 ? -11.789 -21.125 5.508 1 96.75 77 SER B O 1
ATOM 1573 N N . ASP B 1 78 ? -9.828 -22.25 5.062 1 97 78 ASP B N 1
ATOM 1574 C CA . ASP B 1 78 ? -9.078 -21.016 5.262 1 97 78 ASP B CA 1
ATOM 1575 C C . ASP B 1 78 ? -9.312 -20.047 4.109 1 97 78 ASP B C 1
ATOM 1577 O O . ASP B 1 78 ? -9.328 -20.438 2.943 1 97 78 ASP B O 1
ATOM 1581 N N . SER B 1 79 ? -9.531 -18.766 4.473 1 96.5 79 SER B N 1
ATOM 1582 C CA . SER B 1 79 ? -9.516 -17.734 3.443 1 96.5 79 SER B CA 1
ATOM 1583 C C . SER B 1 79 ? -8.086 -17.344 3.068 1 96.5 79 SER B C 1
ATOM 1585 O O . SER B 1 79 ? -7.16 -17.547 3.857 1 96.5 79 SER B O 1
ATOM 1587 N N . LEU B 1 80 ? -7.961 -16.984 1.817 1 97.5 80 LEU B N 1
ATOM 1588 C CA . LEU B 1 80 ? -6.699 -16.438 1.337 1 97.5 80 LEU B CA 1
ATOM 1589 C C . LEU B 1 80 ? -6.941 -15.305 0.347 1 97.5 80 LEU B C 1
ATOM 1591 O O . LEU B 1 80 ? -7.676 -15.477 -0.629 1 97.5 80 LEU B O 1
ATOM 1595 N N . PHE B 1 81 ? -6.336 -14.141 0.616 1 97.31 81 PHE B N 1
ATOM 1596 C CA . PHE B 1 81 ? -6.418 -12.961 -0.233 1 97.31 81 PHE B CA 1
ATOM 1597 C C . PHE B 1 81 ? -5.043 -12.594 -0.789 1 97.31 81 PHE B C 1
ATOM 1599 O O . PHE B 1 81 ? -4.059 -12.555 -0.048 1 97.31 81 PHE B O 1
ATOM 1606 N N . VAL B 1 82 ? -5.035 -12.438 -2.059 1 97.94 82 VAL B N 1
ATOM 1607 C CA . VAL B 1 82 ? -3.842 -11.953 -2.738 1 97.94 82 VAL B CA 1
ATOM 1608 C C . VAL B 1 82 ? -4.102 -10.562 -3.311 1 97.94 82 VAL B C 1
ATOM 1610 O O . VAL B 1 82 ? -5.137 -10.328 -3.943 1 97.94 82 VAL B O 1
ATOM 1613 N N . TYR B 1 83 ? -3.158 -9.633 -3.115 1 97.44 83 TYR B N 1
ATOM 1614 C CA . TYR B 1 83 ? -3.445 -8.258 -3.518 1 97.44 83 TYR B CA 1
ATOM 1615 C C . TYR B 1 83 ? -2.162 -7.508 -3.848 1 97.44 83 TYR B C 1
ATOM 1617 O O . TYR B 1 83 ? -1.069 -7.941 -3.477 1 97.44 83 TYR B O 1
ATOM 1625 N N . VAL B 1 84 ? -2.264 -6.469 -4.609 1 97.12 84 VAL B N 1
ATOM 1626 C CA . VAL B 1 84 ? -1.194 -5.512 -4.875 1 97.12 84 VAL B CA 1
ATOM 1627 C C . VAL B 1 84 ? -1.271 -4.359 -3.877 1 97.12 84 VAL B C 1
ATOM 1629 O O . VAL B 1 84 ? -2.359 -3.869 -3.566 1 97.12 84 VAL B O 1
ATOM 1632 N N . ASN B 1 85 ? -0.235 -4.012 -3.326 1 94.88 85 ASN B N 1
ATOM 1633 C CA . ASN B 1 85 ? -0.097 -2.854 -2.449 1 94.88 85 ASN B CA 1
ATOM 1634 C C . ASN B 1 85 ? 0.893 -1.839 -3.012 1 94.88 85 ASN B C 1
ATOM 1636 O O . ASN B 1 85 ? 2.094 -2.109 -3.082 1 94.88 85 ASN B O 1
ATOM 1640 N N . GLN B 1 86 ? 0.368 -0.721 -3.381 1 91.38 86 GLN B N 1
ATOM 1641 C CA . GLN B 1 86 ? 1.217 0.294 -3.998 1 91.38 86 GLN B CA 1
ATOM 1642 C C . GLN B 1 86 ? 1.288 1.55 -3.133 1 91.38 86 GLN B C 1
ATOM 1644 O O . GLN B 1 86 ? 0.273 1.999 -2.598 1 91.38 86 GLN B O 1
ATOM 1649 N N . SER B 1 87 ? 2.512 1.994 -3.023 1 93.06 87 SER B N 1
ATOM 1650 C CA . SER B 1 87 ? 2.709 3.27 -2.342 1 93.06 87 SER B CA 1
ATOM 1651 C C . SER B 1 87 ? 3.244 4.328 -3.297 1 93.06 87 SER B C 1
ATOM 1653 O O . SER B 1 87 ? 3.977 4.012 -4.238 1 93.06 87 SER B O 1
ATOM 1655 N N . PHE B 1 88 ? 2.865 5.578 -3.047 1 93.75 88 PHE B N 1
ATOM 1656 C CA . PHE B 1 88 ? 3.473 6.695 -3.762 1 93.75 88 PHE B CA 1
ATOM 1657 C C . PHE B 1 88 ? 3.52 7.938 -2.885 1 93.75 88 PHE B C 1
ATOM 1659 O O . PHE B 1 88 ? 2.717 8.086 -1.959 1 93.75 88 PHE B O 1
ATOM 1666 N N . ALA B 1 89 ? 4.402 8.789 -3.119 1 96.25 89 ALA B N 1
ATOM 1667 C CA . ALA B 1 89 ? 4.531 10.062 -2.426 1 96.25 89 ALA B CA 1
ATOM 1668 C C . ALA B 1 89 ? 3.863 11.188 -3.217 1 96.25 89 ALA B C 1
ATOM 1670 O O . ALA B 1 89 ? 4.332 11.555 -4.297 1 96.25 89 ALA B O 1
ATOM 1671 N N . PRO B 1 90 ? 2.742 11.68 -2.67 1 97.69 90 PRO B N 1
ATOM 1672 C CA . PRO B 1 90 ? 2.191 12.844 -3.371 1 97.69 90 PRO B CA 1
ATOM 1673 C C . PRO B 1 90 ? 3.102 14.062 -3.293 1 97.69 90 PRO B C 1
ATOM 1675 O O . PRO B 1 90 ? 3.893 14.195 -2.354 1 97.69 90 PRO B O 1
ATOM 1678 N N . SER B 1 91 ? 2.93 14.953 -4.238 1 98.25 91 SER B N 1
ATOM 1679 C CA . SER B 1 91 ? 3.682 16.203 -4.211 1 98.25 91 SER B CA 1
ATOM 1680 C C . SER B 1 91 ? 3.295 17.062 -3.004 1 98.25 91 SER B C 1
ATOM 1682 O O . SER B 1 91 ? 2.123 17.109 -2.621 1 98.25 91 SER B O 1
ATOM 1684 N N . PRO B 1 92 ? 4.277 17.719 -2.426 1 98.5 92 PRO B N 1
ATOM 1685 C CA . PRO B 1 92 ? 3.988 18.562 -1.266 1 98.5 92 PRO B CA 1
ATOM 1686 C C . PRO B 1 92 ? 2.951 19.641 -1.567 1 98.5 92 PRO B C 1
ATOM 1688 O O . PRO B 1 92 ? 2.314 20.172 -0.649 1 98.5 92 PRO B O 1
ATOM 1691 N N . ASP B 1 93 ? 2.764 20 -2.854 1 98.75 93 ASP B N 1
ATOM 1692 C CA . ASP B 1 93 ? 1.822 21.062 -3.219 1 98.75 93 ASP B CA 1
ATOM 1693 C C . ASP B 1 93 ? 0.436 20.484 -3.504 1 98.75 93 ASP B C 1
ATOM 1695 O O . ASP B 1 93 ? -0.518 21.234 -3.725 1 98.75 93 ASP B O 1
ATOM 1699 N N . GLN B 1 94 ? 0.294 19.203 -3.512 1 98.62 94 GLN B N 1
ATOM 1700 C CA . GLN B 1 94 ? -0.999 18.594 -3.785 1 98.62 94 GLN B CA 1
ATOM 1701 C C . GLN B 1 94 ? -2 18.891 -2.674 1 98.62 94 GLN B C 1
ATOM 1703 O O . GLN B 1 94 ? -1.667 18.812 -1.49 1 98.62 94 GLN B O 1
ATOM 1708 N N . ILE B 1 95 ? -3.184 19.172 -3.076 1 98.69 95 ILE B N 1
ATOM 1709 C CA . ILE B 1 95 ? -4.254 19.562 -2.17 1 98.69 95 ILE B CA 1
ATOM 1710 C C . ILE B 1 95 ? -4.883 18.328 -1.54 1 98.69 95 ILE B C 1
ATOM 1712 O O . ILE B 1 95 ? -5.164 17.344 -2.232 1 98.69 95 ILE B O 1
ATOM 1716 N N . ILE B 1 96 ? -5.18 18.328 -0.193 1 98.81 96 ILE B N 1
ATOM 1717 C CA . ILE B 1 96 ? -5.688 17.188 0.575 1 98.81 96 ILE B CA 1
ATOM 1718 C C . ILE B 1 96 ? -7.027 16.734 -0.001 1 98.81 96 ILE B C 1
ATOM 1720 O O . ILE B 1 96 ? -7.277 15.539 -0.133 1 98.81 96 ILE B O 1
ATOM 1724 N N . ARG B 1 97 ? -7.852 17.688 -0.343 1 98.31 97 ARG B N 1
ATOM 1725 C CA . ARG B 1 97 ? -9.156 17.344 -0.896 1 98.31 97 ARG B CA 1
ATOM 1726 C C . ARG B 1 97 ? -9.016 16.484 -2.145 1 98.31 97 ARG B C 1
ATOM 1728 O O . ARG B 1 97 ? -9.75 15.508 -2.326 1 98.31 97 ARG B O 1
ATOM 1735 N N . ASN B 1 98 ? -8.047 16.844 -2.996 1 98.06 98 ASN B N 1
ATOM 1736 C CA . ASN B 1 98 ? -7.836 16.062 -4.211 1 98.06 98 ASN B CA 1
ATOM 1737 C C . ASN B 1 98 ? -7.402 14.633 -3.891 1 98.06 98 ASN B C 1
ATOM 1739 O O . ASN B 1 98 ? -7.883 13.688 -4.508 1 98.06 98 ASN B O 1
ATOM 1743 N N . LEU B 1 99 ? -6.473 14.5 -2.9 1 98.38 99 LEU B N 1
ATOM 1744 C CA . LEU B 1 99 ? -6.035 13.172 -2.496 1 98.38 99 LEU B CA 1
ATOM 1745 C C . LEU B 1 99 ? -7.203 12.367 -1.937 1 98.38 99 LEU B C 1
ATOM 1747 O O . LEU B 1 99 ? -7.344 11.18 -2.236 1 98.38 99 LEU B O 1
ATOM 1751 N N . TYR B 1 100 ? -8.078 13.023 -1.227 1 97.88 100 TYR B N 1
ATOM 1752 C CA . TYR B 1 100 ? -9.242 12.359 -0.649 1 97.88 100 TYR B CA 1
ATOM 1753 C C . TYR B 1 100 ? -10.18 11.852 -1.74 1 97.88 100 TYR B C 1
ATOM 1755 O O . TYR B 1 100 ? -10.68 10.727 -1.664 1 97.88 100 TYR B O 1
ATOM 1763 N N . GLU B 1 101 ? -10.438 12.672 -2.682 1 97.31 101 GLU B N 1
ATOM 1764 C CA . GLU B 1 101 ? -11.344 12.312 -3.762 1 97.31 101 GLU B CA 1
ATOM 1765 C C . GLU B 1 101 ? -10.812 11.125 -4.559 1 97.31 101 GLU B C 1
ATOM 1767 O O . GLU B 1 101 ? -11.586 10.32 -5.078 1 97.31 101 GLU B O 1
ATOM 1772 N N . CYS B 1 102 ? -9.508 10.953 -4.73 1 95.75 102 CYS B N 1
ATOM 1773 C CA . CYS B 1 102 ? -8.906 9.891 -5.523 1 95.75 102 CYS B CA 1
ATOM 1774 C C . CYS B 1 102 ? -8.656 8.648 -4.672 1 95.75 102 CYS B C 1
ATOM 1776 O O . CYS B 1 102 ? -8.867 7.523 -5.129 1 95.75 102 CYS B O 1
ATOM 1778 N N . PHE B 1 103 ? -8.305 8.852 -3.412 1 95.56 103 PHE B N 1
ATOM 1779 C CA . PHE B 1 103 ? -7.766 7.73 -2.658 1 95.56 103 PHE B CA 1
ATOM 1780 C C . PHE B 1 103 ? -8.492 7.57 -1.326 1 95.56 103 PHE B C 1
ATOM 1782 O O . PHE B 1 103 ? -8.172 6.672 -0.545 1 95.56 103 PHE B O 1
ATOM 1789 N N . GLY B 1 104 ? -9.359 8.367 -1.069 1 96 104 GLY B N 1
ATOM 1790 C CA . GLY B 1 104 ? -10.141 8.219 0.148 1 96 104 GLY B CA 1
ATOM 1791 C C . GLY B 1 104 ? -11.008 6.973 0.151 1 96 104 GLY B C 1
ATOM 1792 O O . GLY B 1 104 ? -11.484 6.539 -0.9 1 96 104 GLY B O 1
ATOM 1793 N N . SER B 1 105 ? -11.133 6.422 1.284 1 91.56 105 SER B N 1
ATOM 1794 C CA . SER B 1 105 ? -11.984 5.246 1.446 1 91.56 105 SER B CA 1
ATOM 1795 C C . SER B 1 105 ? -12.664 5.238 2.811 1 91.56 105 SER B C 1
ATOM 1797 O O . SER B 1 105 ? -12.062 5.621 3.814 1 91.56 105 SER B O 1
ATOM 1799 N N . ASP B 1 106 ? -13.953 4.785 2.814 1 92.31 106 ASP B N 1
ATOM 1800 C CA . ASP B 1 106 ? -14.711 4.676 4.055 1 92.31 106 ASP B CA 1
ATOM 1801 C C . ASP B 1 106 ? -14.75 6.008 4.797 1 92.31 106 ASP B C 1
ATOM 1803 O O . ASP B 1 106 ? -14.539 6.055 6.012 1 92.31 106 ASP B O 1
ATOM 1807 N N . GLY B 1 107 ? -14.766 7.16 4.082 1 94.31 107 GLY B N 1
ATOM 1808 C CA . GLY B 1 107 ? -15 8.484 4.629 1 94.31 107 GLY B CA 1
ATOM 1809 C C . GLY B 1 107 ? -13.734 9.141 5.164 1 94.31 107 GLY B C 1
ATOM 1810 O O . GLY B 1 107 ? -13.805 10.18 5.824 1 94.31 107 GLY B O 1
ATOM 1811 N N . LYS B 1 108 ? -12.578 8.492 4.891 1 97.44 108 LYS B N 1
ATOM 1812 C CA . LYS B 1 108 ? -11.328 9.055 5.379 1 97.44 108 LYS B CA 1
ATOM 1813 C C . LYS B 1 108 ? -10.227 8.945 4.328 1 97.44 108 LYS B C 1
ATOM 1815 O O . LYS B 1 108 ? -10.328 8.141 3.4 1 97.44 108 LYS B O 1
ATOM 1820 N N . LEU B 1 109 ? -9.242 9.828 4.492 1 98.12 109 LEU B N 1
ATOM 1821 C CA . LEU B 1 109 ? -7.969 9.688 3.799 1 98.12 109 LEU B CA 1
ATOM 1822 C C . LEU B 1 109 ? -6.891 9.156 4.738 1 98.12 109 LEU B C 1
ATOM 1824 O O . LEU B 1 109 ? -6.621 9.758 5.781 1 98.12 109 LEU B O 1
ATOM 1828 N N . VAL B 1 110 ? -6.324 8.055 4.348 1 98 110 VAL B N 1
ATOM 1829 C CA . VAL B 1 110 ? -5.223 7.523 5.145 1 98 110 VAL B CA 1
ATOM 1830 C C . VAL B 1 110 ? -3.891 7.977 4.555 1 98 110 VAL B C 1
ATOM 1832 O O . VAL B 1 110 ? -3.623 7.762 3.369 1 98 110 VAL B O 1
ATOM 1835 N N . LEU B 1 111 ? -3.092 8.625 5.316 1 98.06 111 LEU B N 1
ATOM 1836 C CA . LEU B 1 111 ? -1.716 8.961 4.969 1 98.06 111 LEU B CA 1
ATOM 1837 C C . LEU B 1 111 ? -0.732 8.234 5.875 1 98.06 111 LEU B C 1
ATOM 1839 O O . LEU B 1 111 ? -0.95 8.133 7.086 1 98.06 111 LEU B O 1
ATOM 1843 N N . HIS B 1 112 ? 0.228 7.742 5.234 1 97.88 112 HIS B N 1
ATOM 1844 C CA . HIS B 1 112 ? 1.31 7.074 5.949 1 97.88 112 HIS B CA 1
ATOM 1845 C C . HIS B 1 112 ? 2.537 7.973 6.055 1 97.88 112 HIS B C 1
ATOM 1847 O O . HIS B 1 112 ? 2.756 8.836 5.203 1 97.88 112 HIS B O 1
ATOM 1853 N N . TYR B 1 113 ? 3.314 7.777 7.121 1 97.81 113 TYR B N 1
ATOM 1854 C CA . TYR B 1 113 ? 4.555 8.539 7.238 1 97.81 113 TYR B CA 1
ATOM 1855 C C . TYR B 1 113 ? 5.664 7.68 7.832 1 97.81 113 TYR B C 1
ATOM 1857 O O . TYR B 1 113 ? 5.402 6.773 8.625 1 97.81 113 TYR B O 1
ATOM 1865 N N . CYS B 1 114 ? 6.848 8 7.426 1 97.31 114 CYS B N 1
ATOM 1866 C CA . CYS B 1 114 ? 8.047 7.328 7.914 1 97.31 114 CYS B CA 1
ATOM 1867 C C . CYS B 1 114 ? 9.258 8.25 7.84 1 97.31 114 CYS B C 1
ATOM 1869 O O . CYS B 1 114 ? 9.195 9.32 7.246 1 97.31 114 CYS B O 1
ATOM 1871 N N . LYS B 1 115 ? 10.352 7.746 8.523 1 96.31 115 LYS B N 1
ATOM 1872 C CA . LYS B 1 115 ? 11.586 8.531 8.469 1 96.31 115 LYS B CA 1
ATOM 1873 C C . LYS B 1 115 ? 12.516 8.016 7.371 1 96.31 115 LYS B C 1
ATOM 1875 O O . LYS B 1 115 ? 13.461 8.711 6.977 1 96.31 115 LYS B O 1
ATOM 1880 N N . THR B 1 116 ? 12.234 6.668 7.02 1 92.38 116 THR B N 1
ATOM 1881 C CA . THR B 1 116 ? 13.016 6.043 5.957 1 92.38 116 THR B CA 1
ATOM 1882 C C . THR B 1 116 ? 12.102 5.418 4.906 1 92.38 116 THR B C 1
ATOM 1884 O O . THR B 1 116 ? 11.086 4.805 5.242 1 92.38 116 THR B O 1
ATOM 1887 N N . GLN B 1 117 ? 12.344 5.848 3.635 1 82.44 117 GLN B N 1
ATOM 1888 C CA . GLN B 1 117 ? 11.539 5.25 2.57 1 82.44 117 GLN B CA 1
ATOM 1889 C C . GLN B 1 117 ? 12.039 3.85 2.23 1 82.44 117 GLN B C 1
ATOM 1891 O O . GLN B 1 117 ? 13.18 3.676 1.801 1 82.44 117 GLN B O 1
ATOM 1896 N N . ALA B 1 118 ? 11.195 2.818 2.609 1 69.88 118 ALA B N 1
ATOM 1897 C CA . ALA B 1 118 ? 11.641 1.456 2.326 1 69.88 118 ALA B CA 1
ATOM 1898 C C . ALA B 1 118 ? 10.602 0.698 1.506 1 69.88 118 ALA B C 1
ATOM 1900 O O . ALA B 1 118 ? 10.617 -0.534 1.455 1 69.88 118 ALA B O 1
ATOM 1901 N N . TRP B 1 119 ? 9.703 1.187 0.844 1 63.16 119 TRP B N 1
ATOM 1902 C CA . TRP B 1 119 ? 8.562 0.463 0.293 1 63.16 119 TRP B CA 1
ATOM 1903 C C . TRP B 1 119 ? 8.922 -0.196 -1.034 1 63.16 119 TRP B C 1
ATOM 1905 O O . TRP B 1 119 ? 8.047 -0.653 -1.768 1 63.16 119 TRP B O 1
ATOM 1915 N N . GLY B 1 120 ? 10.227 -0.269 -1.381 1 55.03 120 GLY B N 1
ATOM 1916 C CA . GLY B 1 120 ? 10.594 -1.1 -2.518 1 55.03 120 GLY B CA 1
ATOM 1917 C C . GLY B 1 120 ? 10.719 -2.568 -2.164 1 55.03 120 GLY B C 1
ATOM 1918 O O . GLY B 1 120 ? 10.852 -2.922 -0.989 1 55.03 120 GLY B O 1
#

pLDDT: mean 79.96, std 27.42, range [21.23, 98.88]

Organism: Penaeus vannamei (NCBI:txid6689)

InterPro domains:
  IPR007242 Ubiquitin-like protein Atg12 [PF04110] (34-120)
  IPR007242 Ubiquitin-like protein Atg12 [PTHR13385] (17-120)
  IPR029071 Ubiquitin-like domain superfamily [SSF54236] (12-120)

Foldseek 3Di:
DDPDDPPPPPPPPPPPPPPPPPPPPPCPVPLAFWDWFFADDDDPDDGDPDGIDTHRPPDDPVVVQVVVCVSSVPDPPDDDDDDDDDDDDDDPPDDVVVQCVVQNDPPDDDDDDDPDDDPD/DDDDDDDDDDPPPPPPPPPPPPPPPPCPVPLAFWDWFFADDDDPDDGDPDGIDTHRPPDDPVVVQVVVCVSSVPDPPDDDDDDDDDDDDDDPPDDVVVQCVVPNDPPDDDDDDDPDDDPD

Sequence (240 aa):
MEGEKEKTATSQENASETQENQEQENKHTSAKQKIDVLLKATGDAPIMKKKKWAVEGEKPVGWVAEFIRRYLKLEASDSLFVYVNQSFAPSPDQIIRNLYECFGSDGKLVLHYCKTQAWGMEGEKEKTATSQENASETQENQEQENKHTSAKQKIDVLLKATGDAPIMKKKKWAVEGEKPVGWVAEFIRRYLKLEASDSLFVYVNQSFAPSPDQIIRNLYECFGSDGKLVLHYCKTQAWG

Radius of gyration: 34.6 Å; Cα contacts (8 Å, |Δi|>4): 347; chains: 2; bounding box: 166×51×82 Å

Nearest PDB structures (foldseek):
  2zpn-assembly4_D  TM=6.503E-01  e=6.160E-03  Saccharomyces cerevisiae
  5cx3-assembly1_A  TM=6.347E-01  e=8.580E-03  Homo sapiens
  9j5g-assembly1_A  TM=6.488E-01  e=1.277E-02  Pyricularia oryzae
  4eoy-assembly3_C  TM=4.581E-01  e=1.365E-02  Plasmodium falciparum 3D7
  2zpn-assembly4_D  TM=6.502E-01  e=6.328E-03  Saccharomyces cerevisiae

Solvent-accessible surface area (backbone atoms only — not comparable to full-atom values): 14830 Å² total; per-residue (Å²): 141,72,88,72,76,81,76,78,79,74,80,75,76,76,77,73,73,75,75,75,73,72,72,70,75,72,74,63,78,50,77,75,44,62,38,45,32,36,56,40,57,37,93,82,32,80,71,65,87,76,34,72,43,77,37,55,21,72,43,30,44,41,55,53,53,50,48,50,37,59,75,68,63,56,54,91,84,53,57,78,46,59,28,41,70,48,72,49,66,67,57,50,78,41,38,42,43,60,50,33,75,75,62,37,52,97,83,29,29,62,37,34,35,22,51,65,94,66,92,119,139,81,81,88,82,87,75,87,75,75,82,77,77,77,75,76,76,77,76,76,75,72,73,70,75,71,74,64,79,49,78,76,44,62,37,43,32,36,57,40,57,37,93,83,31,80,70,63,90,76,36,72,43,76,37,54,21,71,43,31,43,41,57,52,51,51,47,50,38,61,75,68,63,56,55,90,84,55,57,77,45,56,28,42,70,48,70,49,66,67,56,51,78,42,38,42,43,60,51,33,75,75,62,38,54,98,82,28,29,64,36,35,32,22,50,64,96,69,91,120